Protein AF-A0A536ZKL4-F1 (afdb_monomer)

Secondary structure (DSSP, 8-state):
-PPPPTTSBPTTSSSSBGGGTTT----TTHHHHHHSSS-TTHHHHHHHHHHHHHTT-HHHHHHHHHHHHHH-TT-HHHHHHHHHHHHHTT-HHHHHHHHHHHHHH-TT-HHHHHHHHHHHHHHHHHHHIIIIIHHHHGGGSBTT--GGGGGG-SEEEEEE-S---HHHHHHHHHHHHHHTTSEEEEEE-TT-TTSTTPEEP-SSS---SSEEEEE-SSS--HHHHHHH--SEEEEEE-S--HHHHHHHHHHHHHTT--S-EEEESSHHHHHHTT-TTSPBPPPPSS------

Foldseek 3Di:
DPDQDQQHQDPVPPRHGCCVPVVPDDDVCPVVVVVVQQPPCLVVLQVVLVVCVVVVVLQSNLVSLVVRCVSPVLDLSSLQVNLVSCVVVVVLVSSLVSLVSSCVSPVPDCVSVVVNVVSVVVVVVLLCCLPPPLVVCLVQAALPDDLLCLCVWQEEEEEEADQDHPLLVQLVQLSVVSNPPHHYAYEYDPPNPVCVRHHHDDLVDDAAEIEYEYRAQPHQPLSCLLVNPYPAYEYEHSHSPSVSVSVSSVSCVVSVHGHHHYEYCDCVSCVSSVVNSHHHRDRDPDDDDPDD

Structure (mmCIF, N/CA/C/O backbone):
data_AF-A0A536ZKL4-F1
#
_entry.id   AF-A0A536ZKL4-F1
#
loop_
_atom_site.group_PDB
_atom_site.id
_atom_site.type_symbol
_atom_site.label_atom_id
_atom_site.label_alt_id
_atom_site.label_comp_id
_atom_site.label_asym_id
_atom_site.label_entity_id
_atom_site.label_seq_id
_atom_site.pdbx_PDB_ins_code
_atom_site.Cartn_x
_atom_site.Cartn_y
_atom_site.Cartn_z
_atom_site.occupancy
_atom_site.B_iso_or_equiv
_atom_site.auth_seq_id
_atom_site.auth_comp_id
_atom_site.auth_asym_id
_atom_site.auth_atom_id
_atom_site.pdbx_PDB_model_num
ATOM 1 N N . MET A 1 1 ? 22.271 -23.202 -44.914 1.00 53.88 1 MET A N 1
ATOM 2 C CA . MET A 1 1 ? 21.379 -22.039 -45.108 1.00 53.88 1 MET A CA 1
ATOM 3 C C . MET A 1 1 ? 21.970 -21.177 -46.206 1.00 53.88 1 MET A C 1
ATOM 5 O O . MET A 1 1 ? 23.127 -20.794 -46.092 1.00 53.88 1 MET A O 1
ATOM 9 N N . THR A 1 2 ? 21.232 -20.947 -47.288 1.00 56.00 2 THR A N 1
ATOM 10 C CA . THR A 1 2 ? 21.675 -20.103 -48.407 1.00 56.00 2 THR A CA 1
ATOM 11 C C . THR A 1 2 ? 21.842 -18.659 -47.915 1.00 56.00 2 THR A C 1
ATOM 13 O O . THR A 1 2 ? 20.958 -18.181 -47.201 1.00 56.00 2 THR A O 1
ATOM 16 N N . PRO A 1 3 ? 22.939 -17.952 -48.243 1.00 70.06 3 PRO A N 1
ATOM 17 C CA . PRO A 1 3 ? 23.113 -16.563 -47.830 1.00 70.06 3 PRO A CA 1
ATOM 18 C C . PRO A 1 3 ? 21.976 -15.702 -48.390 1.00 70.06 3 PRO A C 1
ATOM 20 O O . PRO A 1 3 ? 21.763 -15.660 -49.602 1.00 70.06 3 PRO A O 1
ATOM 23 N N . VAL A 1 4 ? 21.229 -15.022 -47.518 1.00 77.75 4 VAL A N 1
ATOM 24 C CA . VAL A 1 4 ? 20.167 -14.106 -47.950 1.00 77.75 4 VAL A CA 1
ATOM 25 C C . VAL A 1 4 ? 20.825 -12.872 -48.558 1.00 77.75 4 VA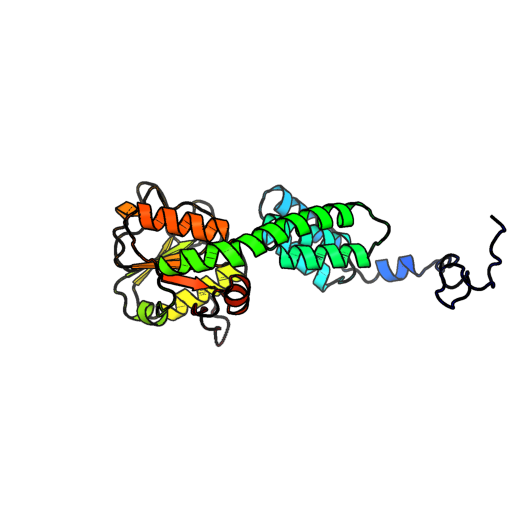L A C 1
ATOM 27 O O . VAL A 1 4 ? 21.587 -12.166 -47.896 1.00 77.75 4 VAL A O 1
ATOM 30 N N . GLY A 1 5 ? 20.543 -12.614 -49.835 1.00 82.94 5 GLY A N 1
ATOM 31 C CA . GLY A 1 5 ? 21.069 -11.447 -50.533 1.00 82.94 5 GLY A CA 1
ATOM 32 C C . GLY A 1 5 ? 20.654 -10.146 -49.839 1.00 82.94 5 GLY A C 1
ATOM 33 O O . GLY A 1 5 ? 19.509 -9.985 -49.425 1.00 82.94 5 GLY A O 1
ATOM 34 N N . ARG A 1 6 ? 21.569 -9.176 -49.750 1.00 80.62 6 ARG A N 1
ATOM 35 C CA . ARG A 1 6 ? 21.372 -7.909 -49.016 1.00 80.62 6 ARG A CA 1
ATOM 36 C C . ARG A 1 6 ? 20.106 -7.130 -49.424 1.00 80.62 6 ARG A C 1
ATOM 38 O O . ARG A 1 6 ? 19.506 -6.456 -48.590 1.00 80.62 6 ARG A O 1
ATOM 45 N N . ASN A 1 7 ? 19.690 -7.228 -50.688 1.00 84.12 7 ASN A N 1
ATOM 46 C CA . ASN A 1 7 ? 18.484 -6.580 -51.222 1.00 84.12 7 ASN A CA 1
ATOM 47 C C . ASN A 1 7 ? 17.254 -7.507 -51.303 1.00 84.12 7 ASN A C 1
ATOM 49 O O . ASN A 1 7 ? 16.199 -7.047 -51.733 1.00 84.12 7 ASN A O 1
ATOM 53 N N . ALA A 1 8 ? 17.370 -8.780 -50.916 1.00 88.81 8 ALA A N 1
ATOM 54 C CA . ALA A 1 8 ? 16.261 -9.728 -50.951 1.00 88.81 8 ALA A CA 1
ATOM 55 C C . ALA A 1 8 ? 15.201 -9.391 -49.881 1.00 88.81 8 ALA A C 1
ATOM 57 O O . ALA A 1 8 ? 15.535 -8.752 -48.874 1.00 88.81 8 ALA A O 1
ATOM 58 N N . PRO A 1 9 ? 13.937 -9.816 -50.063 1.00 86.69 9 PRO A N 1
ATOM 59 C CA . PRO A 1 9 ? 12.921 -9.748 -49.018 1.00 86.69 9 PRO A CA 1
ATOM 60 C C . PRO A 1 9 ? 13.404 -10.442 -47.743 1.00 86.69 9 PRO A C 1
ATOM 62 O O . PRO A 1 9 ? 14.014 -11.511 -47.791 1.00 86.69 9 PRO A O 1
ATOM 65 N N . CYS A 1 10 ? 13.158 -9.821 -46.593 1.00 80.56 10 CYS A N 1
ATOM 66 C CA . CYS A 1 10 ? 13.617 -10.355 -45.322 1.00 80.56 10 CYS A CA 1
ATOM 67 C C . CYS A 1 10 ? 12.798 -11.605 -44.935 1.00 80.56 10 CYS A C 1
ATOM 69 O O . CYS A 1 10 ? 11.569 -11.524 -44.875 1.00 80.56 10 CYS A O 1
ATOM 71 N N . PRO A 1 11 ? 13.441 -12.740 -44.595 1.00 81.06 11 PRO A N 1
ATOM 72 C CA . PRO A 1 11 ? 12.751 -14.006 -44.320 1.00 81.06 11 PRO A CA 1
ATOM 73 C C . PRO A 1 11 ? 11.891 -14.000 -43.045 1.00 81.06 11 PRO A C 1
ATOM 75 O O . PRO A 1 11 ? 11.162 -14.952 -42.801 1.00 81.06 11 PRO A O 1
ATOM 78 N N . CYS A 1 12 ? 11.931 -12.933 -42.241 1.00 78.62 12 CYS A N 1
ATOM 79 C CA . CYS A 1 12 ? 11.070 -12.773 -41.066 1.00 78.62 12 CYS A CA 1
ATOM 80 C C . CYS A 1 12 ? 9.622 -12.359 -41.394 1.00 78.62 12 CYS A C 1
ATOM 82 O O . CYS A 1 12 ? 8.832 -12.174 -40.475 1.00 78.62 12 CYS A O 1
ATOM 84 N N . GLY A 1 13 ? 9.285 -12.143 -42.672 1.00 76.00 13 GLY A N 1
ATOM 85 C CA . GLY A 1 13 ? 7.929 -11.770 -43.091 1.00 76.00 13 GLY A CA 1
ATOM 86 C C . GLY A 1 13 ? 7.570 -10.294 -42.887 1.00 76.00 13 GLY A C 1
ATOM 87 O O . GLY A 1 13 ? 6.414 -9.921 -43.038 1.00 76.00 13 GLY A O 1
ATOM 88 N N . SER A 1 14 ? 8.540 -9.423 -42.589 1.00 78.88 14 SER A N 1
ATOM 89 C CA . SER A 1 14 ? 8.292 -7.993 -42.323 1.00 78.88 14 SER A CA 1
ATOM 90 C C . SER A 1 14 ? 7.914 -7.153 -43.551 1.00 78.88 14 SER A C 1
ATOM 92 O O . SER A 1 14 ? 7.665 -5.958 -43.412 1.00 78.88 14 SER A O 1
ATOM 94 N N . GLY A 1 15 ? 7.954 -7.727 -44.759 1.00 81.31 15 GLY A N 1
ATOM 95 C CA . GLY A 1 15 ? 7.758 -7.008 -46.025 1.00 81.31 15 GLY A CA 1
ATOM 96 C C . GLY A 1 15 ? 8.912 -6.074 -46.427 1.00 81.31 15 GLY A C 1
ATOM 97 O O . GLY A 1 15 ? 8.872 -5.481 -47.501 1.00 81.31 15 GLY A O 1
ATOM 98 N N . LYS A 1 16 ? 9.960 -5.947 -45.601 1.00 85.69 16 LYS A N 1
ATOM 99 C CA . LYS A 1 16 ? 11.135 -5.093 -45.855 1.00 85.69 16 LYS A CA 1
ATOM 100 C C . LYS A 1 16 ? 12.271 -5.862 -46.532 1.00 85.69 16 LYS A C 1
ATOM 102 O O . LYS A 1 16 ? 12.339 -7.091 -46.461 1.00 85.69 16 LYS A O 1
ATOM 107 N N . ARG A 1 17 ? 13.219 -5.138 -47.139 1.00 81.94 17 ARG A N 1
ATOM 108 C CA . ARG A 1 17 ? 14.477 -5.722 -47.642 1.00 81.94 17 ARG A CA 1
ATOM 109 C C . ARG A 1 17 ? 15.382 -6.119 -46.477 1.00 81.94 17 ARG A C 1
ATOM 111 O O . ARG A 1 17 ? 15.387 -5.451 -45.445 1.00 81.94 17 ARG A O 1
ATOM 118 N N . TYR A 1 18 ? 16.186 -7.167 -46.647 1.00 83.38 18 TYR A N 1
ATOM 119 C CA . TYR A 1 18 ? 17.055 -7.703 -45.594 1.00 83.38 18 TYR A CA 1
ATOM 120 C C . TYR A 1 18 ? 17.952 -6.619 -44.969 1.00 83.38 18 TYR A C 1
ATOM 122 O O . TYR A 1 18 ? 17.985 -6.490 -43.749 1.00 83.38 18 TYR A O 1
ATOM 130 N N . LYS A 1 19 ? 18.573 -5.751 -45.782 1.00 80.62 19 LYS A N 1
ATOM 131 C CA . LYS A 1 19 ? 19.389 -4.606 -45.318 1.00 80.62 19 LYS A CA 1
ATOM 132 C C . LYS A 1 19 ? 18.659 -3.524 -44.512 1.00 80.62 19 LYS A C 1
ATOM 134 O O . LYS A 1 19 ? 19.315 -2.697 -43.898 1.00 80.62 19 LYS A O 1
ATOM 139 N N . GLU A 1 20 ? 17.334 -3.485 -44.562 1.00 78.12 20 GLU A N 1
ATOM 140 C CA . GLU A 1 20 ? 16.476 -2.516 -43.856 1.00 78.12 20 GLU A CA 1
ATOM 141 C C . GLU A 1 20 ? 15.785 -3.161 -42.641 1.00 78.12 20 GLU A C 1
ATOM 143 O O . GLU A 1 20 ? 14.864 -2.594 -42.052 1.00 78.12 20 GLU A O 1
ATOM 148 N N . CYS A 1 21 ? 16.201 -4.379 -42.291 1.00 82.88 21 CYS A N 1
ATOM 149 C CA . CYS A 1 21 ? 15.675 -5.169 -41.190 1.00 82.88 21 CYS A CA 1
ATOM 150 C C . CYS A 1 21 ? 16.844 -5.877 -40.480 1.00 82.88 21 CYS A C 1
ATOM 152 O O . CYS A 1 21 ? 17.686 -5.210 -39.891 1.00 82.88 21 CYS A O 1
ATOM 154 N N . HIS A 1 22 ? 16.950 -7.204 -40.559 1.00 75.31 22 HIS A N 1
ATOM 155 C CA . HIS A 1 22 ? 17.979 -7.977 -39.846 1.00 75.31 22 HIS A CA 1
ATOM 156 C C . HIS A 1 22 ? 19.410 -7.802 -40.382 1.00 75.31 22 HIS A C 1
ATOM 158 O O . HIS A 1 22 ? 20.371 -8.076 -39.673 1.00 75.31 22 HIS A O 1
ATOM 164 N N . GLY A 1 23 ? 19.565 -7.341 -41.623 1.00 76.06 23 GLY A N 1
ATOM 165 C CA . GLY A 1 23 ? 20.848 -6.972 -42.222 1.00 76.06 23 GLY A CA 1
ATOM 166 C C . GLY A 1 23 ? 21.169 -5.480 -42.110 1.00 76.06 23 GLY A C 1
ATOM 167 O O . GLY A 1 23 ? 22.058 -5.007 -42.823 1.00 76.06 23 GLY A O 1
ATOM 168 N N . ALA A 1 24 ? 20.420 -4.725 -41.298 1.00 79.56 24 ALA A N 1
ATOM 169 C CA . ALA A 1 24 ? 20.682 -3.312 -41.075 1.00 79.56 24 ALA A CA 1
ATOM 170 C C . ALA A 1 24 ? 21.938 -3.147 -40.215 1.00 79.56 24 ALA A C 1
ATOM 172 O O . ALA A 1 24 ? 21.927 -3.383 -39.010 1.00 79.56 24 ALA A O 1
ATOM 173 N N . ILE A 1 25 ? 23.026 -2.726 -40.856 1.00 61.00 25 ILE A N 1
ATOM 174 C CA . ILE A 1 25 ? 24.192 -2.190 -40.159 1.00 61.00 25 ILE A CA 1
ATOM 175 C C . ILE A 1 25 ? 23.858 -0.718 -39.888 1.00 61.00 25 ILE A C 1
ATOM 177 O O . ILE A 1 25 ? 23.673 0.023 -40.861 1.00 61.00 25 ILE A O 1
ATOM 181 N N . PRO A 1 26 ? 23.705 -0.287 -38.623 1.00 53.97 26 PRO A N 1
ATOM 182 C CA . PRO A 1 26 ? 23.453 1.115 -38.324 1.00 53.97 26 PRO A CA 1
ATOM 183 C C . PRO A 1 26 ? 24.596 1.968 -38.882 1.00 53.97 26 PRO A C 1
ATOM 185 O O . PRO A 1 26 ? 25.760 1.565 -38.836 1.00 53.97 26 PRO A O 1
ATOM 188 N N . ALA A 1 27 ? 24.264 3.133 -39.442 1.00 53.12 27 ALA A N 1
ATOM 189 C CA . ALA A 1 27 ? 25.278 4.072 -39.904 1.00 53.12 27 ALA A CA 1
ATOM 190 C C . ALA A 1 27 ? 26.199 4.450 -38.725 1.00 53.12 27 ALA A C 1
ATOM 192 O O . ALA A 1 27 ? 25.684 4.679 -37.621 1.00 53.12 27 ALA A O 1
ATOM 193 N N . PRO A 1 28 ? 27.530 4.519 -38.926 1.00 41.53 28 PRO A N 1
ATOM 194 C CA . PRO A 1 28 ? 28.426 5.039 -37.901 1.00 41.53 28 PRO A CA 1
ATOM 195 C C . PRO A 1 28 ? 27.988 6.478 -37.587 1.00 41.53 28 PRO A C 1
ATOM 197 O O . PRO A 1 28 ? 27.947 7.318 -38.483 1.00 41.53 28 PRO A O 1
ATOM 200 N N . GLY A 1 29 ? 27.531 6.706 -36.351 1.00 44.50 29 GLY A N 1
ATOM 201 C CA . GLY A 1 29 ? 26.962 7.976 -35.877 1.00 44.50 29 GLY A CA 1
ATOM 202 C C . GLY A 1 29 ? 25.552 7.893 -35.267 1.00 44.50 29 GLY A C 1
ATOM 203 O O . GLY A 1 29 ? 25.214 8.705 -34.412 1.00 44.50 29 GLY A O 1
ATOM 204 N N . ALA A 1 30 ? 24.732 6.888 -35.605 1.00 44.91 30 ALA A N 1
ATOM 205 C CA . ALA A 1 30 ? 23.376 6.763 -35.033 1.00 44.91 30 ALA A CA 1
ATOM 206 C C . ALA A 1 30 ? 23.368 6.290 -33.561 1.00 44.91 30 ALA A C 1
ATOM 208 O O . ALA A 1 30 ? 22.422 6.549 -32.818 1.00 44.91 30 ALA A O 1
ATOM 209 N N . ALA A 1 31 ? 24.425 5.595 -33.130 1.00 42.97 31 ALA A N 1
ATOM 210 C CA . ALA A 1 31 ? 24.642 5.246 -31.725 1.00 42.97 31 ALA A CA 1
ATOM 211 C C . ALA A 1 31 ? 25.213 6.428 -30.914 1.00 42.97 31 ALA A C 1
ATOM 213 O O . ALA A 1 31 ? 24.894 6.571 -29.737 1.00 42.97 31 ALA A O 1
ATOM 214 N N . GLU A 1 32 ? 25.998 7.304 -31.552 1.00 36.00 32 GLU A N 1
ATOM 215 C CA . GLU A 1 32 ? 26.597 8.494 -30.928 1.00 36.00 32 GLU A CA 1
ATOM 216 C C . GLU A 1 32 ? 25.592 9.643 -30.776 1.00 36.00 32 GLU A C 1
ATOM 218 O O . GLU A 1 32 ? 25.578 10.292 -29.733 1.00 36.00 32 GLU A O 1
ATOM 223 N N . SER A 1 33 ? 24.672 9.846 -31.728 1.00 42.09 33 SER A N 1
ATOM 224 C CA . SER A 1 33 ? 23.629 10.880 -31.605 1.00 42.09 33 SER A CA 1
ATOM 225 C C . SER A 1 33 ? 22.668 10.619 -30.438 1.00 42.09 33 SER A C 1
ATOM 227 O O . SER A 1 33 ? 22.235 11.550 -29.771 1.00 42.09 33 SER A O 1
ATOM 229 N N . ARG A 1 34 ? 22.388 9.346 -30.129 1.00 50.09 34 ARG A N 1
ATOM 230 C CA . ARG A 1 34 ? 21.549 8.936 -28.987 1.00 50.09 34 ARG A CA 1
ATOM 231 C C . ARG A 1 34 ? 22.275 9.035 -27.639 1.00 50.09 34 ARG A C 1
ATOM 233 O O . ARG A 1 34 ? 21.632 9.141 -26.599 1.00 50.09 34 ARG A O 1
ATOM 240 N N . ALA A 1 35 ? 23.608 8.988 -27.649 1.00 44.25 35 ALA A N 1
ATOM 241 C CA . ALA A 1 35 ? 24.440 9.198 -26.465 1.00 44.25 35 ALA A CA 1
ATOM 242 C C . ALA A 1 35 ? 24.587 10.691 -26.112 1.00 44.25 35 ALA A C 1
ATOM 244 O O . ALA A 1 35 ? 24.780 11.014 -24.944 1.00 44.25 35 ALA A O 1
ATOM 245 N N . LEU A 1 36 ? 24.440 11.587 -27.096 1.00 48.50 36 LEU A N 1
ATOM 246 C CA . LEU A 1 36 ? 24.535 13.045 -26.939 1.00 48.50 36 LEU A CA 1
ATOM 247 C C . LEU A 1 36 ? 23.257 13.717 -26.388 1.00 48.50 36 LEU A C 1
ATOM 249 O O . LEU A 1 36 ? 23.331 14.854 -25.934 1.00 48.50 36 LEU A O 1
ATOM 253 N N . GLU A 1 37 ? 22.105 13.035 -26.377 1.00 58.47 37 GLU A N 1
ATOM 254 C CA . GLU A 1 37 ? 20.828 13.569 -25.853 1.00 58.47 37 GLU A CA 1
ATOM 255 C C . GLU A 1 37 ? 20.542 13.193 -24.387 1.00 58.47 37 GLU A C 1
ATOM 257 O O . GLU A 1 37 ? 19.635 13.747 -23.765 1.00 58.47 37 GLU A O 1
ATOM 262 N N . ARG A 1 38 ? 21.298 12.254 -23.804 1.00 64.50 38 ARG A N 1
ATOM 263 C CA . ARG A 1 38 ? 21.061 11.798 -22.427 1.00 64.50 38 ARG A CA 1
ATOM 264 C C . ARG A 1 38 ? 21.675 12.789 -21.441 1.00 64.50 38 ARG A C 1
ATOM 266 O O . ARG A 1 38 ? 22.883 13.022 -21.507 1.00 64.50 38 ARG A O 1
ATOM 273 N N . PRO A 1 39 ? 20.897 13.344 -20.493 1.00 78.50 39 PRO A N 1
ATOM 274 C CA . PRO A 1 39 ? 21.449 14.296 -19.547 1.00 78.50 39 PRO A CA 1
ATOM 275 C C . PRO A 1 39 ? 22.627 13.700 -18.761 1.00 78.50 39 PRO A C 1
ATOM 277 O O . PRO A 1 39 ? 22.546 12.549 -18.317 1.00 78.50 39 PRO A O 1
ATOM 280 N N . PRO A 1 40 ? 23.701 14.474 -18.525 1.00 81.88 40 PRO A N 1
ATOM 281 C CA . PRO A 1 40 ? 24.929 13.971 -17.903 1.00 81.88 40 PRO A CA 1
ATOM 282 C C . PRO A 1 40 ? 24.725 13.465 -16.467 1.00 81.88 40 PRO A C 1
ATOM 284 O O . PRO A 1 40 ? 25.557 12.724 -15.954 1.00 81.88 40 PRO A O 1
ATOM 287 N N . TRP A 1 41 ? 23.608 13.818 -15.824 1.00 88.75 41 TRP A N 1
ATOM 288 C CA . TRP A 1 41 ? 23.245 13.348 -14.487 1.00 88.75 41 TRP A CA 1
ATOM 289 C C . TRP A 1 41 ? 22.657 11.927 -14.461 1.00 88.75 41 TRP A C 1
ATOM 291 O O . TRP A 1 41 ? 22.599 11.324 -13.391 1.00 88.75 41 TRP A O 1
ATOM 301 N N . VAL A 1 42 ? 22.233 11.359 -15.600 1.00 90.44 42 VAL A N 1
ATOM 302 C CA . VAL A 1 42 ? 21.570 10.040 -15.644 1.00 90.44 42 VAL A CA 1
ATOM 303 C C . VAL A 1 42 ? 22.415 8.927 -15.000 1.00 90.44 42 VAL A C 1
ATOM 305 O O . VAL A 1 42 ? 21.870 8.191 -14.176 1.00 90.44 42 VAL A O 1
ATOM 308 N N . PRO A 1 43 ? 23.725 8.786 -15.289 1.00 89.38 43 PRO A N 1
ATOM 309 C CA . PRO A 1 43 ? 24.547 7.752 -14.658 1.00 89.38 43 PRO A CA 1
ATOM 310 C C . PRO A 1 43 ? 24.680 7.901 -13.137 1.00 89.38 43 PRO A C 1
ATOM 312 O O . PRO A 1 43 ? 24.795 6.893 -12.440 1.00 89.38 43 PRO A O 1
ATOM 315 N N . GLU A 1 44 ? 24.673 9.134 -12.622 1.00 91.94 44 GLU A N 1
ATOM 316 C CA . GLU A 1 44 ? 24.730 9.395 -11.178 1.00 91.94 44 GLU A CA 1
ATOM 317 C C . GLU A 1 44 ? 23.432 8.955 -10.505 1.00 91.94 44 GLU A C 1
ATOM 319 O O . GLU A 1 44 ? 23.459 8.105 -9.617 1.00 91.94 44 GLU A O 1
ATOM 324 N N . VAL A 1 45 ? 22.291 9.428 -11.016 1.00 93.88 45 VAL A N 1
ATOM 325 C CA . VAL A 1 45 ? 20.969 9.083 -10.475 1.00 93.88 45 VAL A CA 1
ATOM 326 C C . VAL A 1 45 ? 20.712 7.573 -10.548 1.00 93.88 45 VAL A C 1
ATOM 328 O O . VAL A 1 45 ? 20.145 7.006 -9.618 1.00 93.88 45 VAL A O 1
ATOM 331 N N . MET A 1 46 ? 21.180 6.886 -11.599 1.00 93.19 46 MET A N 1
ATOM 332 C CA . MET A 1 46 ? 21.108 5.419 -11.684 1.00 93.19 46 MET A CA 1
ATOM 333 C C . MET A 1 46 ? 21.913 4.719 -10.579 1.00 93.19 46 MET A C 1
ATOM 335 O O . MET A 1 46 ? 21.454 3.716 -10.029 1.00 93.19 46 MET A O 1
ATOM 339 N N . ARG A 1 47 ? 23.109 5.223 -10.242 1.00 93.75 47 ARG A N 1
ATOM 340 C CA . ARG A 1 47 ? 23.938 4.667 -9.157 1.00 93.75 47 ARG A CA 1
ATOM 341 C C . ARG A 1 47 ? 23.332 4.922 -7.784 1.00 93.75 47 ARG A C 1
ATOM 343 O O . ARG A 1 47 ? 23.370 4.021 -6.948 1.00 93.75 47 ARG A O 1
ATOM 350 N N . GLU A 1 48 ? 22.788 6.113 -7.558 1.00 92.56 48 GLU A N 1
ATOM 351 C CA . GLU A 1 48 ? 22.068 6.452 -6.327 1.00 92.56 48 GLU A CA 1
ATOM 352 C C . GLU A 1 48 ? 20.842 5.555 -6.148 1.00 92.56 48 GLU A C 1
ATOM 354 O O . GLU A 1 48 ? 20.738 4.874 -5.132 1.00 92.56 48 GLU A O 1
ATOM 359 N N . ALA A 1 49 ? 19.995 5.446 -7.176 1.00 90.56 49 ALA A N 1
ATOM 360 C CA . ALA A 1 49 ? 18.798 4.609 -7.144 1.00 90.56 49 ALA A CA 1
ATOM 361 C C . ALA A 1 49 ? 19.124 3.135 -6.858 1.00 90.56 49 ALA A C 1
ATOM 363 O O . ALA A 1 49 ? 18.454 2.488 -6.056 1.00 90.56 49 ALA A O 1
ATOM 364 N N . LEU A 1 50 ? 20.198 2.609 -7.459 1.00 88.88 50 LEU A N 1
ATOM 365 C CA . LEU A 1 50 ? 20.651 1.244 -7.196 1.00 88.88 50 LEU A CA 1
ATOM 366 C C . LEU A 1 50 ? 21.162 1.066 -5.759 1.00 88.88 50 LEU A C 1
ATOM 368 O O . LEU A 1 50 ? 20.973 0.003 -5.167 1.00 88.88 50 LEU A O 1
ATOM 372 N N . ARG A 1 51 ? 21.834 2.077 -5.197 1.00 89.00 51 ARG A N 1
ATOM 373 C CA . ARG A 1 51 ? 22.282 2.058 -3.798 1.00 89.00 51 ARG A CA 1
ATOM 374 C C . ARG A 1 51 ? 21.083 2.062 -2.855 1.00 89.00 51 ARG A C 1
ATOM 376 O O . ARG A 1 51 ? 21.055 1.260 -1.928 1.00 89.00 51 ARG A O 1
ATOM 383 N N . ASP A 1 52 ? 20.097 2.908 -3.127 1.00 84.56 52 ASP A N 1
ATOM 384 C CA . ASP A 1 52 ? 18.855 2.967 -2.364 1.00 84.56 52 ASP A CA 1
ATOM 385 C C . ASP A 1 52 ? 18.106 1.635 -2.409 1.00 84.56 52 ASP A C 1
ATOM 387 O O . ASP A 1 52 ? 17.741 1.116 -1.356 1.00 84.56 52 ASP A O 1
ATOM 391 N N . GLN A 1 53 ? 17.976 1.010 -3.584 1.00 85.75 53 GLN A N 1
ATOM 392 C CA . GLN A 1 53 ? 17.337 -0.302 -3.699 1.00 85.75 53 GLN A CA 1
ATOM 393 C C . GLN A 1 53 ? 18.073 -1.364 -2.877 1.00 85.75 53 GLN A C 1
ATOM 395 O O . GLN A 1 53 ? 17.451 -2.089 -2.107 1.00 85.75 53 GLN A O 1
ATOM 400 N N . LYS A 1 54 ? 19.407 -1.433 -2.984 1.00 79.62 54 LYS A N 1
ATOM 401 C CA . LYS A 1 54 ? 20.217 -2.392 -2.211 1.00 79.62 54 LYS A CA 1
ATOM 402 C C . LYS A 1 54 ? 20.089 -2.208 -0.699 1.00 79.62 54 LYS A C 1
ATOM 404 O O . LYS A 1 54 ? 20.245 -3.175 0.037 1.00 79.62 54 LYS A O 1
ATOM 409 N N . ASN A 1 55 ? 19.805 -0.987 -0.256 1.00 80.88 55 ASN A N 1
ATOM 410 C CA . ASN A 1 55 ? 19.590 -0.655 1.148 1.00 80.88 55 ASN A CA 1
ATOM 411 C C . ASN A 1 55 ? 18.117 -0.793 1.580 1.00 80.88 55 ASN A C 1
ATOM 413 O O . ASN A 1 55 ? 17.788 -0.467 2.715 1.00 80.88 55 ASN A O 1
ATOM 417 N N . GLY A 1 56 ? 17.224 -1.258 0.698 1.00 76.50 56 GLY A N 1
ATOM 418 C CA . GLY A 1 56 ? 15.792 -1.391 0.975 1.00 76.50 56 GLY A CA 1
ATOM 419 C C . GLY A 1 56 ? 15.018 -0.068 0.952 1.00 76.50 56 GLY A C 1
ATOM 420 O O . GLY A 1 56 ? 13.837 -0.038 1.291 1.00 76.50 56 GLY A O 1
ATOM 421 N N . HIS A 1 57 ? 15.637 1.034 0.526 1.00 78.94 57 HIS A N 1
ATOM 422 C CA . HIS A 1 57 ? 14.998 2.342 0.363 1.00 78.94 57 HIS A CA 1
ATOM 423 C C . HIS A 1 57 ? 14.192 2.401 -0.946 1.00 78.94 57 HIS A C 1
ATOM 425 O O . HIS A 1 57 ? 14.469 3.198 -1.847 1.00 78.94 57 HIS A O 1
ATOM 431 N N . LEU A 1 58 ? 13.192 1.524 -1.068 1.00 81.25 58 LEU A N 1
ATOM 432 C CA . LEU A 1 58 ? 12.458 1.282 -2.316 1.00 81.25 58 LEU A CA 1
ATOM 433 C C . LEU A 1 58 ? 11.794 2.547 -2.880 1.00 81.25 58 LEU A C 1
ATOM 435 O O . LEU A 1 58 ? 11.791 2.756 -4.090 1.00 81.25 58 LEU A O 1
ATOM 439 N N . VAL A 1 59 ? 11.293 3.437 -2.017 1.00 79.94 59 VAL A N 1
ATOM 440 C CA . VAL A 1 59 ? 10.673 4.704 -2.442 1.00 79.94 59 VAL A CA 1
ATOM 441 C C . VAL A 1 59 ? 11.692 5.615 -3.134 1.00 79.94 59 VAL A C 1
ATOM 443 O O . VAL A 1 59 ? 11.425 6.129 -4.220 1.00 79.94 59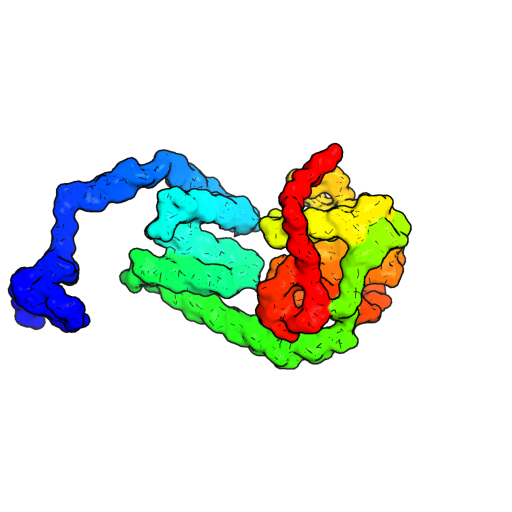 VAL A O 1
ATOM 446 N N . GLN A 1 60 ? 12.868 5.805 -2.533 1.00 81.81 60 GLN A N 1
ATOM 447 C CA . GLN A 1 60 ? 13.937 6.644 -3.079 1.00 81.81 60 GLN A CA 1
ATOM 448 C C . GLN A 1 60 ? 14.504 6.041 -4.371 1.00 81.81 60 GLN A C 1
ATOM 450 O O . GLN A 1 60 ? 14.687 6.754 -5.362 1.00 81.81 60 GLN A O 1
ATOM 455 N N . ALA A 1 61 ? 14.671 4.715 -4.403 1.00 86.69 61 ALA A N 1
ATOM 456 C CA . ALA A 1 61 ? 15.069 3.990 -5.604 1.00 86.69 61 ALA A CA 1
ATOM 457 C C . ALA A 1 61 ? 14.075 4.211 -6.757 1.00 86.69 61 ALA A C 1
ATOM 459 O O . ALA A 1 61 ? 14.473 4.604 -7.857 1.00 86.69 61 ALA A O 1
ATOM 460 N N . ALA A 1 62 ? 12.773 4.046 -6.495 1.00 88.25 62 ALA A N 1
ATOM 461 C CA . ALA A 1 62 ? 11.723 4.274 -7.483 1.00 88.25 62 ALA A CA 1
ATOM 462 C C . ALA A 1 62 ? 11.742 5.716 -8.014 1.00 88.25 62 ALA A C 1
ATOM 464 O O . ALA A 1 62 ? 11.671 5.930 -9.225 1.00 88.25 62 ALA A O 1
ATOM 465 N N . GLN A 1 63 ? 11.901 6.710 -7.134 1.00 90.12 63 GLN A N 1
ATOM 466 C CA . GLN A 1 63 ? 12.019 8.118 -7.528 1.00 90.12 63 GLN A CA 1
ATOM 467 C C . GLN A 1 63 ? 13.243 8.374 -8.418 1.00 90.12 63 GLN A C 1
ATOM 469 O O . GLN A 1 63 ? 13.154 9.125 -9.391 1.00 90.12 63 GLN A O 1
ATOM 474 N N . GLY A 1 64 ? 14.388 7.756 -8.119 1.00 92.75 64 GLY A N 1
ATOM 475 C CA . GLY A 1 64 ? 15.583 7.832 -8.959 1.00 92.75 64 GLY A CA 1
ATOM 476 C C . GLY A 1 64 ? 15.353 7.254 -10.358 1.00 92.75 64 GLY A C 1
ATOM 477 O O . GLY A 1 64 ? 15.594 7.937 -11.356 1.00 92.75 64 GLY A O 1
ATOM 478 N N . TYR A 1 65 ? 14.793 6.046 -10.453 1.00 94.06 65 TYR A N 1
ATOM 479 C CA . TYR A 1 65 ? 14.499 5.428 -11.749 1.00 94.06 65 TYR A CA 1
ATOM 480 C C . TYR A 1 65 ? 13.443 6.200 -12.551 1.00 94.06 65 TYR A C 1
ATOM 482 O O . TYR A 1 65 ? 13.627 6.410 -13.750 1.00 94.06 65 TYR A O 1
ATOM 490 N N . ARG A 1 66 ? 12.380 6.709 -11.914 1.00 94.94 66 ARG A N 1
ATOM 491 C CA . ARG A 1 66 ? 11.377 7.558 -12.587 1.00 94.94 66 ARG A CA 1
ATOM 492 C C . ARG A 1 66 ? 11.975 8.859 -13.112 1.00 94.94 66 ARG A C 1
ATOM 494 O O . ARG A 1 66 ? 11.630 9.266 -14.218 1.00 94.94 66 ARG A O 1
ATOM 501 N N . ARG A 1 67 ? 12.899 9.487 -12.371 1.00 94.12 67 ARG A N 1
ATOM 502 C CA . ARG A 1 67 ? 13.637 10.669 -12.854 1.00 94.12 67 ARG A CA 1
ATOM 503 C C . ARG A 1 67 ? 14.413 10.351 -14.128 1.00 94.12 67 ARG A C 1
ATOM 505 O O . ARG A 1 67 ? 14.331 11.112 -15.086 1.00 94.12 67 ARG A O 1
ATOM 512 N N . VAL A 1 68 ? 15.108 9.214 -14.170 1.00 93.75 68 VAL A N 1
ATOM 513 C CA . VAL A 1 68 ? 15.818 8.768 -15.379 1.00 93.75 68 VAL A CA 1
ATOM 514 C C . VAL A 1 68 ? 14.847 8.536 -16.534 1.00 93.75 68 VAL A C 1
ATOM 516 O O . VAL A 1 68 ? 15.102 9.025 -17.628 1.00 93.75 68 VAL A O 1
ATOM 519 N N . LEU A 1 69 ? 13.712 7.874 -16.297 1.00 91.94 69 LEU A N 1
ATOM 520 C CA . LEU A 1 69 ? 12.703 7.616 -17.332 1.00 91.94 69 LEU A CA 1
ATOM 521 C C . LEU A 1 69 ? 12.004 8.880 -17.843 1.00 91.94 69 LEU A C 1
ATOM 523 O O . LEU A 1 69 ? 11.578 8.909 -18.993 1.00 91.94 69 LEU A O 1
ATOM 527 N N . ALA A 1 70 ? 11.903 9.931 -17.027 1.00 88.25 70 ALA A N 1
ATOM 528 C CA . ALA A 1 70 ? 11.391 11.224 -17.475 1.00 88.25 70 ALA A CA 1
ATOM 529 C C . ALA A 1 70 ? 12.324 11.893 -18.500 1.00 88.25 70 ALA A C 1
ATOM 531 O O . ALA A 1 70 ? 11.851 12.604 -19.383 1.00 88.25 70 ALA A O 1
ATOM 532 N N . ALA A 1 71 ? 13.636 11.655 -18.397 1.00 87.06 71 ALA A N 1
ATOM 533 C CA . ALA A 1 71 ? 14.630 12.158 -19.343 1.00 87.06 71 ALA A CA 1
ATOM 534 C C . ALA A 1 71 ? 14.894 11.206 -20.520 1.00 87.06 71 ALA A C 1
ATOM 536 O O . ALA A 1 71 ? 15.144 11.657 -21.632 1.00 87.06 71 ALA A O 1
ATOM 537 N N . ASP A 1 72 ? 14.847 9.898 -20.278 1.00 86.19 72 ASP A N 1
ATOM 538 C CA . ASP A 1 72 ? 15.066 8.845 -21.268 1.00 86.19 72 ASP A CA 1
ATOM 539 C C . ASP A 1 72 ? 13.988 7.754 -21.118 1.00 86.19 72 ASP A C 1
ATOM 541 O O . ASP A 1 72 ? 14.210 6.731 -20.460 1.00 86.19 72 ASP A O 1
ATOM 545 N N . PRO A 1 73 ? 12.807 7.933 -21.741 1.00 87.75 73 PRO A N 1
ATOM 546 C CA . PRO A 1 73 ? 11.714 6.958 -21.672 1.00 87.75 73 PRO A CA 1
ATOM 547 C C . PRO A 1 73 ? 12.032 5.599 -22.318 1.00 87.75 73 PRO A C 1
ATOM 549 O O . PRO A 1 73 ? 11.256 4.651 -22.180 1.00 87.75 73 PRO A O 1
ATOM 552 N N . ALA A 1 74 ? 13.131 5.499 -23.075 1.00 90.00 74 ALA A N 1
ATOM 553 C CA . ALA A 1 74 ? 13.594 4.267 -23.708 1.00 90.00 74 ALA A CA 1
ATOM 554 C C . ALA A 1 74 ? 14.724 3.586 -22.915 1.00 90.00 74 ALA A C 1
ATOM 556 O O . ALA A 1 74 ? 15.293 2.596 -23.385 1.00 90.00 74 ALA A O 1
ATOM 557 N N . ASN A 1 75 ? 15.042 4.085 -21.716 1.00 88.19 75 ASN A N 1
ATOM 558 C CA . ASN A 1 75 ? 16.086 3.523 -20.880 1.00 88.19 75 ASN A CA 1
ATOM 559 C C . ASN A 1 75 ? 15.686 2.137 -20.355 1.00 88.19 75 ASN A C 1
ATOM 561 O O . ASN A 1 75 ? 14.844 2.007 -19.461 1.00 88.19 75 ASN A O 1
ATOM 565 N N . PHE A 1 76 ? 16.302 1.094 -20.912 1.00 91.19 76 PHE A N 1
ATOM 566 C CA . PHE A 1 76 ? 16.032 -0.286 -20.515 1.00 91.19 76 PHE A CA 1
ATOM 567 C C . PHE A 1 76 ? 16.336 -0.527 -19.033 1.00 91.19 76 PHE A C 1
ATOM 569 O O . PHE A 1 76 ? 15.481 -1.063 -18.332 1.00 91.19 76 PHE A O 1
ATOM 576 N N . ASP A 1 77 ? 17.509 -0.100 -18.553 1.00 88.94 77 ASP A N 1
ATOM 577 C CA . ASP A 1 77 ? 17.952 -0.3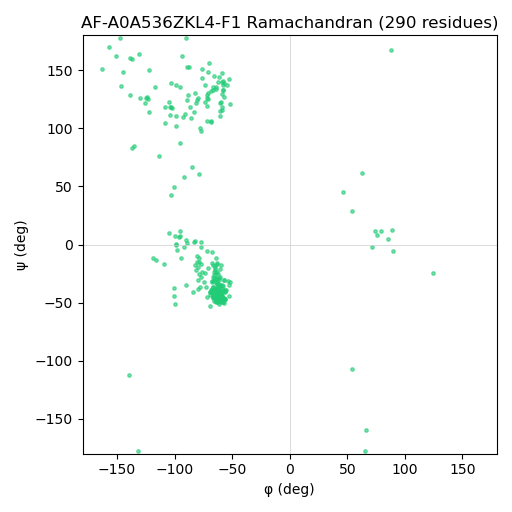77 -17.184 1.00 88.94 77 ASP A CA 1
ATOM 578 C C . ASP A 1 77 ? 17.019 0.282 -16.166 1.00 88.94 77 ASP A C 1
ATOM 580 O O . ASP A 1 77 ? 16.534 -0.384 -15.258 1.00 88.94 77 ASP A O 1
ATOM 584 N N . ALA A 1 78 ? 16.682 1.564 -16.342 1.00 91.50 78 ALA A N 1
ATOM 585 C CA . ALA A 1 78 ? 15.749 2.245 -15.446 1.00 91.50 78 ALA A CA 1
ATOM 586 C C . ALA A 1 78 ? 14.339 1.629 -15.495 1.00 91.50 78 ALA A C 1
ATOM 588 O O . ALA A 1 78 ? 13.696 1.499 -14.456 1.00 91.50 78 ALA A O 1
ATOM 589 N N . THR A 1 79 ? 13.871 1.198 -16.674 1.00 93.69 79 THR A N 1
ATOM 590 C CA . THR A 1 79 ? 12.561 0.537 -16.826 1.00 93.69 79 THR A CA 1
ATOM 591 C C . THR A 1 79 ? 12.538 -0.810 -16.103 1.00 93.69 79 THR A C 1
ATOM 593 O O . THR A 1 79 ? 11.615 -1.100 -15.343 1.00 93.69 79 THR A O 1
ATOM 596 N N . HIS A 1 80 ? 13.558 -1.641 -16.332 1.00 89.06 80 HIS A N 1
ATOM 597 C CA . HIS A 1 80 ? 13.663 -2.975 -15.748 1.00 89.06 80 HIS A CA 1
ATOM 598 C C . HIS A 1 80 ? 13.854 -2.907 -14.232 1.00 89.06 80 HIS A C 1
ATOM 600 O O . HIS A 1 80 ? 13.143 -3.600 -13.505 1.00 89.06 80 HIS A O 1
ATOM 606 N N . MET A 1 81 ? 14.742 -2.031 -13.754 1.00 93.19 81 MET A N 1
ATOM 607 C CA . MET A 1 81 ? 15.011 -1.859 -12.327 1.00 93.19 81 MET A CA 1
ATOM 608 C C . MET A 1 81 ? 13.828 -1.236 -11.581 1.00 93.19 81 MET A C 1
ATOM 610 O O . MET A 1 81 ? 13.499 -1.711 -10.497 1.00 93.19 81 MET A O 1
ATOM 614 N N . LEU A 1 82 ? 13.115 -0.262 -12.166 1.00 93.81 82 LEU A N 1
ATOM 615 C CA . LEU A 1 82 ? 11.866 0.230 -11.575 1.00 93.81 82 LEU A CA 1
ATOM 616 C C . LEU A 1 82 ? 10.842 -0.902 -11.463 1.00 93.81 82 LEU A C 1
ATOM 618 O O . LEU A 1 82 ? 10.216 -1.042 -10.423 1.00 93.81 82 LEU A O 1
ATOM 622 N N . GLY A 1 83 ? 10.716 -1.759 -12.482 1.00 88.88 83 GLY A N 1
ATOM 623 C CA . GLY A 1 83 ? 9.837 -2.928 -12.413 1.00 88.88 83 GLY A CA 1
ATOM 624 C C . GLY A 1 83 ? 10.159 -3.848 -11.231 1.00 88.88 83 GLY A C 1
ATOM 625 O O . GLY A 1 83 ? 9.249 -4.332 -10.566 1.00 88.88 83 GLY A O 1
ATOM 626 N N . LEU A 1 84 ? 11.443 -4.047 -10.924 1.00 87.94 84 LEU A N 1
ATOM 627 C CA . LEU A 1 84 ? 11.873 -4.822 -9.758 1.00 87.94 84 LEU A CA 1
ATOM 628 C C . LEU A 1 84 ? 11.566 -4.121 -8.432 1.00 87.94 84 LEU A C 1
ATOM 630 O O . LEU A 1 84 ? 11.048 -4.761 -7.525 1.00 87.94 84 LEU A O 1
ATOM 634 N N . VAL A 1 85 ? 11.813 -2.815 -8.334 1.00 87.00 85 VAL A N 1
ATOM 635 C CA . VAL A 1 85 ? 11.480 -2.033 -7.133 1.00 87.00 85 VAL A CA 1
ATOM 636 C C . VAL A 1 85 ? 9.974 -2.032 -6.870 1.00 87.00 85 VAL A C 1
ATOM 638 O O . VAL A 1 85 ? 9.541 -2.185 -5.730 1.00 87.00 85 VAL A O 1
ATOM 641 N N . GLU A 1 86 ? 9.157 -1.894 -7.914 1.00 82.19 86 GLU A N 1
ATOM 642 C CA . GLU A 1 86 ? 7.698 -1.948 -7.802 1.00 82.19 86 GLU A CA 1
ATOM 643 C C . GLU A 1 86 ? 7.229 -3.354 -7.394 1.00 82.19 86 GLU A C 1
ATOM 645 O O . GLU A 1 86 ? 6.317 -3.478 -6.581 1.00 82.19 86 GLU A O 1
ATOM 650 N N . TYR A 1 87 ? 7.888 -4.413 -7.881 1.00 80.88 87 TYR A N 1
ATOM 651 C CA . TYR A 1 87 ? 7.649 -5.786 -7.425 1.00 80.88 87 TYR A CA 1
ATOM 652 C C . TYR A 1 87 ? 7.991 -5.963 -5.938 1.00 80.88 87 TYR A C 1
ATOM 654 O O . TYR A 1 87 ? 7.162 -6.460 -5.180 1.00 80.88 87 TYR A O 1
ATOM 662 N N . GLU A 1 88 ? 9.174 -5.513 -5.510 1.00 78.31 88 GLU A N 1
ATOM 663 C CA . GLU A 1 88 ? 9.613 -5.540 -4.106 1.00 78.31 88 GLU A CA 1
ATOM 664 C C . GLU A 1 88 ? 8.687 -4.707 -3.204 1.00 78.31 88 GLU A C 1
ATOM 666 O O . GLU A 1 88 ? 8.489 -5.034 -2.039 1.00 78.31 88 GLU A O 1
ATOM 671 N N . SER A 1 89 ? 8.055 -3.673 -3.764 1.00 72.31 89 SER A N 1
ATOM 672 C CA . SER A 1 89 ? 7.061 -2.835 -3.085 1.00 72.31 89 SER A CA 1
ATOM 673 C C . SER A 1 89 ? 5.642 -3.432 -3.095 1.00 72.31 89 SER A C 1
ATOM 675 O O . SER A 1 89 ? 4.708 -2.775 -2.630 1.00 72.31 89 SER A O 1
ATOM 677 N N . GLY A 1 90 ? 5.436 -4.633 -3.649 1.00 72.81 90 GLY A N 1
ATOM 678 C CA . GLY A 1 90 ? 4.123 -5.290 -3.750 1.00 72.81 90 GLY A CA 1
ATOM 679 C C . GLY A 1 90 ? 3.187 -4.683 -4.805 1.00 72.81 90 GLY A C 1
ATOM 680 O O . GLY A 1 90 ? 1.994 -4.976 -4.844 1.00 72.81 90 GLY A O 1
ATOM 681 N N . ARG A 1 91 ? 3.694 -3.813 -5.685 1.00 70.81 91 ARG A N 1
ATOM 682 C CA . ARG A 1 91 ? 2.932 -3.130 -6.743 1.00 70.81 91 ARG A CA 1
ATOM 683 C C . ARG A 1 91 ? 2.981 -3.943 -8.044 1.00 70.81 91 ARG A C 1
ATOM 685 O O . ARG A 1 91 ? 3.417 -3.455 -9.089 1.00 70.81 91 ARG A O 1
ATOM 692 N N . TYR A 1 92 ? 2.510 -5.190 -7.981 1.00 77.44 92 TYR A N 1
ATOM 693 C CA . TYR A 1 92 ? 2.687 -6.212 -9.025 1.00 77.44 92 TYR A CA 1
ATOM 694 C C . TYR A 1 92 ? 2.207 -5.801 -10.423 1.00 77.44 92 TYR A C 1
ATOM 696 O O . TYR A 1 92 ? 2.899 -6.076 -11.396 1.00 77.44 92 TYR A O 1
ATOM 704 N N . ASP A 1 93 ? 1.088 -5.086 -10.550 1.00 71.62 93 ASP A N 1
ATOM 705 C CA . ASP A 1 93 ? 0.595 -4.615 -11.855 1.00 71.62 93 ASP A CA 1
ATOM 706 C C . ASP A 1 93 ? 1.524 -3.591 -12.518 1.00 71.62 93 ASP A C 1
ATOM 708 O O . ASP A 1 93 ? 1.788 -3.660 -13.721 1.00 71.62 93 ASP A O 1
ATOM 712 N N . ILE A 1 94 ? 2.040 -2.643 -11.726 1.00 79.44 94 ILE A N 1
ATOM 713 C CA . ILE A 1 94 ? 2.992 -1.635 -12.209 1.00 79.44 94 ILE A CA 1
ATOM 714 C C . ILE A 1 94 ? 4.275 -2.351 -12.630 1.00 79.44 94 ILE A C 1
ATOM 716 O O . ILE A 1 94 ? 4.791 -2.126 -13.726 1.00 79.44 94 ILE A O 1
ATOM 720 N N . ALA A 1 95 ? 4.734 -3.279 -11.793 1.00 84.44 95 ALA A N 1
ATOM 721 C CA . ALA A 1 95 ? 5.886 -4.116 -12.071 1.00 84.44 95 ALA A CA 1
ATOM 722 C C . ALA A 1 95 ? 5.708 -4.946 -13.359 1.00 84.44 95 ALA A C 1
ATOM 724 O O . ALA A 1 95 ? 6.599 -4.959 -14.206 1.00 84.44 95 ALA A O 1
ATOM 725 N N . LEU A 1 96 ? 4.539 -5.563 -13.573 1.00 85.56 96 LEU A N 1
ATOM 726 C CA . LEU A 1 96 ? 4.193 -6.299 -14.794 1.00 85.56 96 LEU A CA 1
ATOM 727 C C . LEU A 1 96 ? 4.256 -5.402 -16.032 1.00 85.56 96 LEU A C 1
ATOM 729 O O . LEU A 1 96 ? 4.855 -5.786 -17.038 1.00 85.56 96 LEU A O 1
ATOM 733 N N . GLY A 1 97 ? 3.663 -4.207 -15.964 1.00 84.50 97 GLY A N 1
ATOM 734 C CA . GLY A 1 97 ? 3.700 -3.232 -17.055 1.00 84.50 97 GLY A CA 1
ATOM 735 C C . GLY A 1 97 ? 5.129 -2.819 -17.415 1.00 84.50 97 GLY A C 1
ATOM 736 O O . GLY A 1 97 ? 5.509 -2.840 -18.587 1.00 84.50 97 GLY A O 1
ATOM 737 N N . LEU A 1 98 ? 5.949 -2.523 -16.407 1.00 90.81 98 LEU A N 1
ATOM 738 C CA . LEU A 1 98 ? 7.349 -2.135 -16.587 1.00 90.81 98 LEU A CA 1
ATOM 739 C C . LEU A 1 98 ? 8.212 -3.279 -17.124 1.00 90.81 98 LEU A C 1
ATOM 741 O O . LEU A 1 98 ? 9.009 -3.073 -18.035 1.00 90.81 98 LEU A O 1
ATOM 745 N N . VAL A 1 99 ? 8.032 -4.505 -16.632 1.00 89.38 99 VAL A N 1
ATOM 746 C CA . VAL A 1 99 ? 8.782 -5.668 -17.125 1.00 89.38 99 VAL A CA 1
ATOM 747 C C . VAL A 1 99 ? 8.382 -6.013 -18.565 1.00 89.38 99 VAL A C 1
ATOM 749 O O . VAL A 1 99 ? 9.258 -6.308 -19.379 1.00 89.38 99 VAL A O 1
ATOM 752 N N . ARG A 1 100 ? 7.096 -5.900 -18.930 1.00 90.81 100 ARG A N 1
ATOM 753 C CA . ARG A 1 100 ? 6.644 -6.017 -20.332 1.00 90.81 100 ARG A CA 1
ATOM 754 C C . ARG A 1 100 ? 7.291 -4.953 -21.210 1.00 90.81 100 ARG A C 1
ATOM 756 O O . ARG A 1 100 ? 7.831 -5.281 -22.264 1.00 90.81 100 ARG A O 1
ATOM 763 N N . ARG A 1 101 ? 7.339 -3.707 -20.735 1.00 89.25 101 ARG A N 1
ATOM 764 C CA . ARG A 1 101 ? 8.020 -2.622 -21.443 1.00 89.25 101 ARG A CA 1
ATOM 765 C C . ARG A 1 101 ? 9.521 -2.878 -21.602 1.00 89.25 101 ARG A C 1
ATOM 767 O O . ARG A 1 101 ? 10.066 -2.640 -22.674 1.00 89.25 101 ARG A O 1
ATOM 774 N N . ALA A 1 102 ? 10.194 -3.414 -20.586 1.00 87.31 102 ALA A N 1
ATOM 775 C CA . ALA A 1 102 ? 11.603 -3.793 -20.680 1.00 87.31 102 ALA A CA 1
ATOM 776 C C . ALA A 1 102 ? 11.837 -4.873 -21.758 1.00 87.31 102 ALA A C 1
ATOM 778 O O . ALA A 1 102 ? 12.811 -4.788 -22.506 1.00 87.31 102 ALA A O 1
ATOM 779 N N . ILE A 1 103 ? 10.923 -5.844 -21.895 1.00 92.31 103 ILE A N 1
ATOM 780 C CA . ILE A 1 103 ? 10.964 -6.851 -22.972 1.00 92.31 103 ILE A CA 1
ATOM 781 C C . ILE A 1 103 ? 10.801 -6.196 -24.349 1.00 92.31 103 ILE A C 1
ATOM 783 O O . ILE A 1 103 ? 11.502 -6.581 -25.280 1.00 92.31 103 ILE A O 1
ATOM 787 N N . GLU A 1 104 ? 9.914 -5.208 -24.495 1.00 91.69 104 GLU A N 1
ATOM 788 C CA . GLU A 1 104 ? 9.760 -4.461 -25.753 1.00 91.69 104 GLU A CA 1
ATOM 789 C C . GLU A 1 104 ? 11.023 -3.673 -26.118 1.00 91.69 104 GLU A C 1
ATOM 791 O O . GLU A 1 104 ? 11.412 -3.640 -27.286 1.00 91.69 104 GLU A O 1
ATOM 796 N N . LEU A 1 105 ? 11.671 -3.049 -25.128 1.00 85.94 105 LEU A N 1
ATOM 797 C CA . LEU A 1 105 ? 12.892 -2.266 -25.328 1.00 85.94 105 LEU A CA 1
ATOM 798 C C . LEU A 1 105 ? 14.086 -3.149 -25.715 1.00 85.94 105 LEU A C 1
ATOM 800 O O . LEU A 1 105 ? 14.866 -2.761 -26.585 1.00 85.94 105 LEU A O 1
ATOM 804 N N . GLN A 1 106 ? 14.232 -4.326 -25.095 1.00 87.00 106 GLN A N 1
ATOM 805 C CA . GLN A 1 106 ? 15.297 -5.285 -25.414 1.00 87.00 106 GLN A CA 1
ATOM 806 C C . GLN A 1 106 ? 14.784 -6.738 -25.473 1.00 87.00 106 GLN A C 1
ATOM 808 O O . GLN A 1 106 ? 14.971 -7.513 -24.529 1.00 87.00 106 GLN A O 1
ATOM 813 N N . PRO A 1 107 ? 14.207 -7.168 -26.612 1.00 87.81 107 PRO A N 1
ATOM 814 C CA . PRO A 1 107 ? 13.590 -8.492 -26.738 1.00 87.81 107 PRO A CA 1
ATOM 815 C C . PRO A 1 107 ? 14.564 -9.671 -26.627 1.00 87.81 107 PRO A C 1
ATOM 817 O O . PRO A 1 107 ? 14.142 -10.787 -26.313 1.00 87.81 107 PRO A O 1
ATOM 820 N N . SER A 1 108 ? 15.851 -9.460 -26.910 1.00 83.31 108 SER A N 1
ATOM 821 C CA . SER A 1 108 ? 16.887 -10.500 -26.869 1.00 83.31 108 SER A CA 1
ATOM 822 C C . SER A 1 108 ? 17.340 -10.854 -25.452 1.00 83.31 108 SER A C 1
ATOM 824 O O . SER A 1 108 ? 17.943 -11.910 -25.258 1.00 83.31 108 SER A O 1
ATOM 826 N N . LEU A 1 109 ? 17.058 -10.009 -24.455 1.00 77.38 109 LEU A N 1
ATOM 827 C CA . LEU A 1 109 ? 17.438 -10.282 -23.074 1.00 77.38 109 LEU A CA 1
ATOM 828 C C . LEU A 1 109 ? 16.461 -11.260 -22.413 1.00 77.38 109 LEU A C 1
ATOM 830 O O . LEU A 1 109 ? 15.248 -11.052 -22.373 1.00 77.38 109 LEU A O 1
ATOM 834 N N . GLY A 1 110 ? 17.008 -12.342 -21.854 1.00 80.31 110 GLY A N 1
ATOM 835 C CA . GLY A 1 110 ? 16.221 -13.375 -21.175 1.00 80.31 110 GLY A CA 1
ATOM 836 C C . GLY A 1 110 ? 15.758 -12.987 -19.767 1.00 80.31 110 GLY A C 1
ATOM 837 O O . GLY A 1 110 ? 14.714 -13.462 -19.322 1.00 80.31 110 GLY A O 1
ATOM 838 N N . THR A 1 111 ? 16.503 -12.124 -19.065 1.00 80.25 111 THR A N 1
ATOM 839 C CA . THR A 1 111 ? 16.233 -11.772 -17.659 1.00 80.25 111 THR A CA 1
ATOM 840 C C . THR A 1 111 ? 14.836 -11.174 -17.449 1.00 80.25 111 THR A C 1
ATOM 842 O O . THR A 1 111 ? 14.106 -11.706 -16.612 1.00 80.25 111 THR A O 1
ATOM 845 N N . PRO A 1 112 ? 14.380 -10.169 -18.229 1.00 77.94 112 PRO A N 1
ATOM 846 C CA . PRO A 1 112 ? 13.027 -9.633 -18.073 1.00 77.94 112 PRO A CA 1
ATOM 847 C C . PRO A 1 112 ? 11.922 -10.673 -18.301 1.00 77.94 112 PRO A C 1
ATOM 849 O O . PRO A 1 112 ? 10.918 -10.651 -17.600 1.00 77.94 112 PRO A O 1
ATOM 852 N N . ARG A 1 113 ? 12.105 -11.637 -19.217 1.00 83.62 113 ARG A N 1
ATOM 853 C CA . ARG A 1 113 ? 11.111 -12.702 -19.456 1.00 83.62 113 ARG A CA 1
ATOM 854 C C . ARG A 1 113 ? 10.981 -13.663 -18.276 1.00 83.62 113 ARG A C 1
ATOM 856 O O . ARG A 1 113 ? 9.870 -14.073 -17.960 1.00 83.62 113 ARG A O 1
ATOM 863 N N . ARG A 1 114 ? 12.094 -14.016 -17.620 1.00 83.38 114 ARG A N 1
ATOM 864 C CA . ARG A 1 114 ? 12.047 -14.836 -16.396 1.00 83.38 114 ARG A CA 1
ATOM 865 C C . ARG A 1 114 ? 11.334 -14.095 -15.273 1.00 83.38 114 ARG A C 1
ATOM 867 O O . ARG A 1 114 ? 10.478 -14.674 -14.615 1.00 83.38 114 ARG A O 1
ATOM 874 N N . ASN A 1 115 ? 11.645 -12.810 -15.102 1.00 84.81 115 ASN A N 1
ATOM 875 C CA . ASN A 1 115 ? 10.968 -11.978 -14.113 1.00 84.81 115 ASN A CA 1
ATOM 876 C C . ASN A 1 115 ? 9.469 -11.891 -14.422 1.00 84.81 115 ASN A C 1
ATOM 878 O O . ASN A 1 115 ? 8.666 -12.066 -13.518 1.00 84.81 115 ASN A O 1
ATOM 882 N N . LEU A 1 116 ? 9.079 -11.724 -15.691 1.00 88.88 116 LEU A N 1
ATOM 883 C CA . LEU A 1 116 ? 7.671 -11.704 -16.093 1.00 88.88 116 LEU A CA 1
ATOM 884 C C . LEU A 1 116 ? 6.929 -12.980 -15.666 1.00 88.88 116 LEU A C 1
ATOM 886 O O . LEU A 1 116 ? 5.865 -12.875 -15.071 1.00 88.88 116 LEU A O 1
ATOM 890 N N . GLN A 1 117 ? 7.504 -14.164 -15.897 1.00 88.44 117 GLN A N 1
ATOM 891 C CA . GLN A 1 117 ? 6.885 -15.436 -15.493 1.00 88.44 117 GLN A CA 1
ATOM 892 C C . GLN A 1 117 ? 6.664 -15.534 -13.977 1.00 88.44 117 GLN A C 1
ATOM 894 O O . GLN A 1 117 ? 5.625 -16.024 -13.536 1.00 88.44 117 GLN A O 1
ATOM 899 N N . LEU A 1 118 ? 7.627 -15.059 -13.179 1.00 84.12 118 LEU A N 1
ATOM 900 C CA . LEU A 1 118 ? 7.488 -14.996 -11.723 1.00 84.12 118 LEU A CA 1
ATOM 901 C C . LEU A 1 118 ? 6.403 -13.994 -11.306 1.00 84.12 118 LEU A C 1
ATOM 903 O O . LEU A 1 118 ? 5.571 -14.297 -10.458 1.00 84.12 118 LEU A O 1
ATOM 907 N N . LEU A 1 119 ? 6.382 -12.806 -11.908 1.00 82.50 119 LEU A N 1
ATOM 908 C CA . LEU A 1 119 ? 5.383 -11.788 -11.586 1.00 82.50 119 LEU A CA 1
ATOM 909 C C . LEU A 1 119 ? 3.962 -12.236 -11.962 1.00 82.50 119 LEU A C 1
ATOM 911 O O . LEU A 1 119 ? 3.017 -11.972 -11.223 1.00 82.50 119 LEU A O 1
ATOM 915 N N . GLU A 1 120 ? 3.799 -12.935 -13.085 1.00 84.00 120 GLU A N 1
ATOM 916 C CA . GLU A 1 120 ? 2.502 -13.452 -13.532 1.00 84.00 120 GLU A CA 1
ATOM 917 C C . GLU A 1 120 ? 1.962 -14.550 -12.607 1.00 84.00 120 GLU A C 1
ATOM 919 O O . GLU A 1 120 ? 0.749 -14.633 -12.404 1.00 84.00 120 GLU A O 1
ATOM 924 N N . SER A 1 121 ? 2.831 -15.361 -11.990 1.00 82.69 121 SER A N 1
ATOM 925 C CA . SER A 1 121 ? 2.386 -16.339 -10.992 1.00 82.69 121 SER A CA 1
ATOM 926 C C . SER A 1 121 ? 1.902 -15.659 -9.707 1.00 82.69 121 SER A C 1
ATOM 928 O O . SER A 1 121 ? 0.853 -16.040 -9.189 1.00 82.69 121 SER A O 1
ATOM 930 N N . MET A 1 122 ? 2.594 -14.610 -9.249 1.00 78.31 122 MET A N 1
ATOM 931 C CA . MET A 1 122 ? 2.205 -13.831 -8.065 1.00 78.31 122 MET A CA 1
ATOM 932 C C . MET A 1 122 ? 0.896 -13.065 -8.279 1.00 78.31 122 MET A C 1
ATOM 934 O O . MET A 1 122 ? -0.006 -13.151 -7.449 1.00 78.31 122 MET A O 1
ATOM 938 N N . SER A 1 123 ? 0.745 -12.394 -9.425 1.00 74.81 123 SER A N 1
ATOM 939 C CA . SER A 1 123 ? -0.493 -11.686 -9.785 1.00 74.81 123 SER A CA 1
ATOM 940 C C . SER A 1 123 ? -1.692 -12.638 -9.871 1.00 74.81 123 SER A C 1
ATOM 942 O O . SER A 1 123 ? -2.797 -12.288 -9.457 1.00 74.81 123 SER A O 1
ATOM 944 N N . ARG A 1 124 ? -1.488 -13.883 -10.332 1.00 75.62 124 ARG A N 1
ATOM 945 C CA . ARG A 1 124 ? -2.553 -14.896 -10.335 1.00 75.62 124 ARG A CA 1
ATOM 946 C C . ARG A 1 124 ? -3.021 -15.240 -8.923 1.00 75.62 124 ARG A C 1
ATOM 948 O O . ARG A 1 124 ? -4.227 -15.334 -8.708 1.00 75.62 124 ARG A O 1
ATOM 955 N N . VAL A 1 125 ? -2.087 -15.416 -7.988 1.00 74.44 125 VAL A N 1
ATOM 956 C CA . VAL A 1 125 ? -2.401 -15.694 -6.578 1.00 74.44 125 VAL A CA 1
ATOM 957 C C . VAL A 1 125 ? -3.133 -14.506 -5.952 1.00 74.44 125 VAL A C 1
ATOM 959 O O . VAL A 1 125 ? -4.181 -14.697 -5.345 1.00 74.44 125 VAL A O 1
ATOM 962 N N . GLU A 1 126 ? -2.655 -13.277 -6.163 1.00 73.00 126 GLU A N 1
ATOM 963 C CA . GLU A 1 126 ? -3.326 -12.056 -5.689 1.00 73.00 126 GLU A CA 1
ATOM 964 C C . GLU A 1 126 ? -4.766 -11.960 -6.219 1.00 73.00 126 GLU A C 1
ATOM 966 O O . GLU A 1 126 ? -5.705 -11.767 -5.448 1.00 73.00 126 GLU A O 1
ATOM 971 N N . ALA A 1 127 ? -4.965 -12.174 -7.524 1.00 71.06 127 ALA A N 1
ATOM 972 C CA . ALA A 1 127 ? -6.282 -12.140 -8.157 1.00 71.06 127 ALA A CA 1
ATOM 973 C C . ALA A 1 127 ? -7.226 -13.243 -7.650 1.00 71.06 127 ALA A C 1
ATOM 975 O O . ALA A 1 127 ? -8.448 -13.079 -7.674 1.00 71.06 127 ALA A O 1
ATOM 976 N N . GLU A 1 128 ? -6.691 -14.385 -7.221 1.00 78.56 128 GLU A N 1
ATOM 977 C CA . GLU A 1 128 ? -7.470 -15.445 -6.584 1.00 78.56 128 GLU A CA 1
ATOM 978 C C . GLU A 1 128 ? -7.898 -15.038 -5.169 1.00 78.56 128 GLU A C 1
ATOM 980 O O . GLU A 1 128 ? -9.083 -15.120 -4.849 1.00 78.56 128 GLU A O 1
ATOM 985 N N . VAL A 1 129 ? -6.991 -14.475 -4.364 1.00 76.31 129 VAL A N 1
ATOM 986 C CA . VAL A 1 129 ? -7.324 -13.949 -3.027 1.00 76.31 129 VAL A CA 1
ATOM 987 C C . VAL A 1 129 ? -8.364 -12.826 -3.119 1.00 76.31 129 VAL A C 1
ATOM 989 O O . VAL A 1 129 ? -9.351 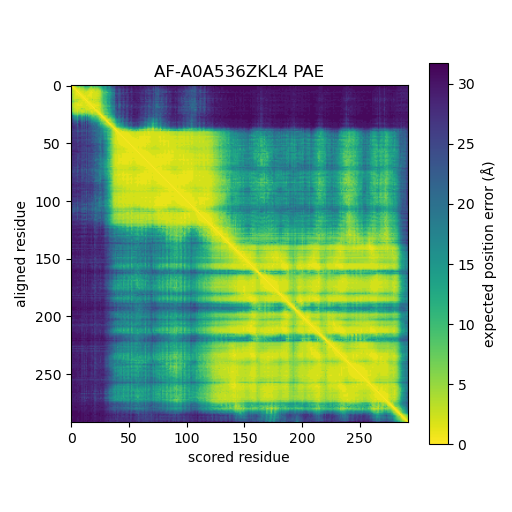-12.847 -2.381 1.00 76.31 129 VAL A O 1
ATOM 992 N N . CYS A 1 130 ? -8.201 -11.881 -4.050 1.00 76.88 130 CYS A N 1
ATOM 993 C CA . CYS A 1 130 ? -9.150 -10.786 -4.268 1.00 76.88 130 CYS A CA 1
ATOM 994 C C . CYS A 1 130 ? -10.543 -11.273 -4.697 1.00 76.88 130 CYS A C 1
ATOM 996 O O . CYS A 1 130 ? -11.536 -10.660 -4.314 1.00 76.88 130 CYS A O 1
ATOM 998 N N . ARG A 1 131 ? -10.646 -12.348 -5.492 1.00 74.50 131 ARG A N 1
ATOM 999 C CA . ARG A 1 131 ? -11.943 -12.865 -5.968 1.00 74.50 131 ARG A CA 1
ATOM 1000 C C . ARG A 1 131 ? -12.626 -13.795 -4.975 1.00 74.50 131 ARG A C 1
ATOM 1002 O O . ARG A 1 131 ? -13.835 -13.697 -4.794 1.00 74.50 131 ARG A O 1
ATOM 1009 N N . GLU A 1 132 ? -11.871 -14.677 -4.331 1.00 76.81 132 GLU A N 1
ATOM 1010 C CA . GLU A 1 132 ? -12.446 -15.774 -3.548 1.00 76.81 132 GLU A CA 1
ATOM 1011 C C . GLU A 1 132 ? -12.463 -15.501 -2.045 1.00 76.81 132 GLU A C 1
ATOM 1013 O O . GLU A 1 132 ? -13.413 -15.883 -1.352 1.00 76.81 132 GLU A O 1
ATOM 1018 N N . VAL A 1 133 ? -11.424 -14.845 -1.524 1.00 78.69 133 VAL A N 1
ATOM 1019 C CA . VAL A 1 133 ? -11.209 -14.700 -0.078 1.00 78.69 133 VAL A CA 1
ATOM 1020 C C . VAL A 1 133 ? -11.671 -13.334 0.406 1.00 78.69 133 VAL A C 1
ATOM 1022 O O . VAL A 1 133 ? -12.470 -13.248 1.341 1.00 78.69 133 VAL A O 1
ATOM 1025 N N . LEU A 1 134 ? -11.225 -12.262 -0.248 1.00 77.69 134 LEU A N 1
ATOM 1026 C CA . LEU A 1 134 ? -11.463 -10.899 0.217 1.00 77.69 134 LEU A CA 1
ATOM 1027 C C . LEU A 1 134 ? -12.962 -10.552 0.357 1.00 77.69 134 LEU A C 1
ATOM 1029 O O . LEU A 1 134 ? -13.332 -10.017 1.406 1.00 77.69 134 LEU A O 1
ATOM 1033 N N . PRO A 1 135 ? -13.876 -10.954 -0.556 1.00 72.38 135 PRO A N 1
ATOM 1034 C CA . PRO A 1 135 ? -15.314 -10.718 -0.389 1.00 72.38 135 PRO A CA 1
ATOM 1035 C C . PRO A 1 135 ? -15.924 -11.417 0.835 1.00 72.38 135 PRO A C 1
ATOM 1037 O O . PRO A 1 135 ? -16.925 -10.952 1.383 1.00 72.38 135 PRO A O 1
ATOM 1040 N N . ARG A 1 136 ? -15.325 -12.520 1.306 1.00 76.31 136 ARG A N 1
ATOM 1041 C CA . ARG A 1 136 ? -15.757 -13.213 2.534 1.00 76.31 136 ARG A CA 1
ATOM 1042 C C . ARG A 1 136 ? -15.334 -12.436 3.780 1.00 76.31 136 ARG A C 1
ATOM 1044 O O . ARG A 1 136 ? -16.063 -12.418 4.771 1.00 76.31 136 ARG A O 1
ATOM 1051 N N . VAL A 1 137 ? -14.194 -11.751 3.705 1.00 75.06 137 VAL A N 1
ATOM 1052 C CA . VAL A 1 137 ? -13.627 -10.946 4.795 1.00 75.06 137 VAL A CA 1
ATOM 1053 C C . VAL A 1 137 ? -14.276 -9.559 4.882 1.00 75.06 137 VAL A C 1
ATOM 1055 O O . VAL A 1 137 ? -14.344 -9.000 5.971 1.00 75.06 137 VAL A O 1
ATOM 1058 N N . VAL A 1 138 ? -14.896 -9.049 3.808 1.00 78.19 138 VAL A N 1
ATOM 1059 C CA . VAL A 1 138 ? -15.669 -7.785 3.826 1.00 78.19 138 VAL A CA 1
ATOM 1060 C C . VAL A 1 138 ? -16.730 -7.737 4.934 1.00 78.19 138 VAL A C 1
ATOM 1062 O O . VAL A 1 138 ? -16.989 -6.682 5.507 1.00 78.19 138 VAL A O 1
ATOM 1065 N N . ARG A 1 139 ? -17.324 -8.879 5.307 1.00 82.88 139 ARG A N 1
ATOM 1066 C CA . ARG A 1 139 ? -18.306 -8.936 6.409 1.00 82.88 139 ARG A CA 1
ATOM 1067 C C . ARG A 1 139 ? -17.711 -8.586 7.777 1.00 82.88 139 ARG A C 1
ATOM 1069 O O . ARG A 1 139 ? -18.466 -8.263 8.692 1.00 82.88 139 ARG A O 1
ATOM 1076 N N . ARG A 1 140 ? -16.386 -8.656 7.905 1.00 89.00 140 ARG A N 1
ATOM 1077 C CA . ARG A 1 140 ? -15.608 -8.398 9.119 1.00 89.00 140 ARG A CA 1
ATOM 1078 C C . ARG A 1 140 ? -15.063 -6.976 9.189 1.00 89.00 140 ARG A C 1
ATOM 1080 O O . ARG A 1 140 ? -14.303 -6.695 10.101 1.00 89.00 140 ARG A O 1
ATOM 1087 N N . VAL A 1 141 ? -15.434 -6.096 8.260 1.00 91.38 141 VAL A N 1
ATOM 1088 C CA . VAL A 1 141 ? -15.031 -4.683 8.252 1.00 91.38 141 VAL A CA 1
ATOM 1089 C C . VAL A 1 141 ? -16.238 -3.768 8.051 1.00 91.38 141 VAL A C 1
ATOM 1091 O O . VAL A 1 141 ? -17.327 -4.201 7.656 1.00 91.38 141 VAL A O 1
ATOM 1094 N N . ASP A 1 142 ? -16.059 -2.489 8.354 1.00 91.38 142 ASP A N 1
ATOM 1095 C CA . ASP A 1 142 ? -16.986 -1.425 7.984 1.00 91.38 142 ASP A CA 1
ATOM 1096 C C . ASP A 1 142 ? -16.479 -0.694 6.729 1.00 91.38 142 ASP A C 1
ATOM 1098 O O . ASP A 1 142 ? -15.574 0.138 6.786 1.00 91.38 142 ASP A O 1
ATOM 1102 N N . LEU A 1 143 ? -17.067 -1.012 5.572 1.00 86.88 143 LEU A N 1
ATOM 1103 C CA . LEU A 1 143 ? -16.776 -0.330 4.302 1.00 86.88 143 LEU A CA 1
ATOM 1104 C C . LEU A 1 143 ? -17.475 1.033 4.169 1.00 86.88 143 LEU A C 1
ATOM 1106 O O . LEU A 1 143 ? -17.176 1.792 3.244 1.00 86.88 143 LEU A O 1
ATOM 1110 N N . ALA A 1 144 ? -18.421 1.334 5.062 1.00 85.12 144 ALA A N 1
ATOM 1111 C CA . ALA A 1 144 ? -19.216 2.553 5.043 1.00 85.12 144 ALA A CA 1
ATOM 1112 C C . ALA A 1 144 ? -18.633 3.652 5.942 1.00 85.12 144 ALA A C 1
ATOM 1114 O O . ALA A 1 144 ? -19.273 4.695 6.097 1.00 85.12 144 ALA A O 1
ATOM 1115 N N . PHE A 1 145 ? -17.431 3.446 6.499 1.00 87.06 145 PHE A N 1
ATOM 1116 C CA . PHE A 1 145 ? -16.788 4.416 7.376 1.00 87.06 145 PHE A CA 1
ATOM 1117 C C . PHE A 1 145 ? -16.737 5.796 6.714 1.00 87.06 145 PHE A C 1
ATOM 1119 O O . PHE A 1 145 ? -16.167 5.987 5.634 1.00 87.06 145 PHE A O 1
ATOM 1126 N N . ASP A 1 146 ? -17.341 6.777 7.377 1.00 86.25 146 ASP A N 1
ATOM 1127 C CA . ASP A 1 146 ? -17.355 8.142 6.889 1.00 86.25 146 ASP A CA 1
ATOM 1128 C C . ASP A 1 146 ? -16.089 8.879 7.327 1.00 86.25 146 ASP A C 1
ATOM 1130 O O . ASP A 1 146 ? -15.924 9.220 8.501 1.00 86.25 146 ASP A O 1
ATOM 1134 N N . VAL A 1 147 ? -15.201 9.152 6.370 1.00 86.06 147 VAL A N 1
ATOM 1135 C CA . VAL A 1 147 ? -13.955 9.905 6.588 1.00 86.06 147 VAL A CA 1
ATOM 1136 C C . VAL A 1 147 ? -14.235 11.286 7.180 1.00 86.06 147 VAL A C 1
ATOM 1138 O O . VAL A 1 147 ? -13.440 11.777 7.976 1.00 86.06 147 VAL A O 1
ATOM 1141 N N . ALA A 1 148 ? -15.386 11.892 6.870 1.00 86.38 148 ALA A N 1
ATOM 1142 C CA . ALA A 1 148 ? -15.760 13.185 7.436 1.00 86.38 148 ALA A CA 1
ATOM 1143 C C . ALA A 1 148 ? -15.987 13.132 8.958 1.00 86.38 148 ALA A C 1
ATOM 1145 O O . ALA A 1 148 ? -15.842 14.151 9.634 1.00 86.38 148 ALA A O 1
ATOM 1146 N N . SER A 1 149 ? -16.268 11.953 9.530 1.00 87.31 149 SER A N 1
ATOM 1147 C CA . SER A 1 149 ? -16.412 11.803 10.984 1.00 87.31 149 SER A CA 1
ATOM 1148 C C . SER A 1 149 ? -15.113 12.083 11.751 1.00 87.31 149 SER A C 1
ATOM 1150 O O . SER A 1 149 ? -15.178 12.446 12.929 1.00 87.31 149 SER A O 1
ATOM 1152 N N . LEU A 1 150 ? -13.948 12.012 11.087 1.00 91.81 150 LEU A N 1
ATOM 1153 C CA . LEU A 1 150 ? -12.656 12.375 11.681 1.00 91.81 150 LEU A CA 1
ATOM 1154 C C . LEU A 1 150 ? -12.638 13.830 12.170 1.00 91.81 150 LEU A C 1
ATOM 1156 O O . LEU A 1 150 ? -12.072 14.098 13.226 1.00 91.81 150 LEU A O 1
ATOM 1160 N N . ALA A 1 151 ? -13.319 14.748 11.475 1.00 90.88 151 ALA A N 1
ATOM 1161 C CA . ALA A 1 151 ? -13.387 16.164 11.845 1.00 90.88 151 ALA A CA 1
ATOM 1162 C C . ALA A 1 151 ? -14.084 16.419 13.190 1.00 90.88 151 ALA A C 1
ATOM 1164 O O . ALA A 1 151 ? -13.864 17.449 13.827 1.00 90.88 151 ALA A O 1
ATOM 1165 N N . THR A 1 152 ? -14.951 15.493 13.603 1.00 90.25 152 THR A N 1
ATOM 1166 C CA . THR A 1 152 ? -15.735 15.584 14.845 1.00 90.25 152 THR A CA 1
ATOM 1167 C C . THR A 1 152 ? -15.117 14.809 16.005 1.00 90.25 152 THR A C 1
ATOM 1169 O O . THR A 1 152 ? -15.623 14.868 17.124 1.00 90.25 152 THR A O 1
ATOM 1172 N N . ALA A 1 153 ? -14.031 14.074 15.758 1.00 91.94 153 ALA A N 1
ATOM 1173 C CA . ALA A 1 153 ? -13.374 13.286 16.784 1.00 91.94 153 ALA A CA 1
ATOM 1174 C C . ALA A 1 153 ? -12.609 14.189 17.761 1.00 91.94 153 ALA A C 1
ATOM 1176 O O . ALA A 1 153 ? -11.885 15.099 17.359 1.00 91.94 153 ALA A O 1
ATOM 1177 N N . ALA A 1 154 ? -12.707 13.893 19.060 1.00 92.12 154 ALA A N 1
ATOM 1178 C CA . ALA A 1 154 ? -11.918 14.596 20.073 1.00 92.12 154 ALA A CA 1
ATOM 1179 C C . ALA A 1 154 ? -10.408 14.363 19.881 1.00 92.12 154 ALA A C 1
ATOM 1181 O O . ALA A 1 154 ? -9.593 15.247 20.144 1.00 92.12 154 ALA A O 1
ATOM 1182 N N . ARG A 1 155 ? -10.040 13.163 19.414 1.00 94.50 155 ARG A N 1
ATOM 1183 C CA . ARG A 1 155 ? -8.661 12.753 19.150 1.00 94.50 155 ARG A CA 1
ATOM 118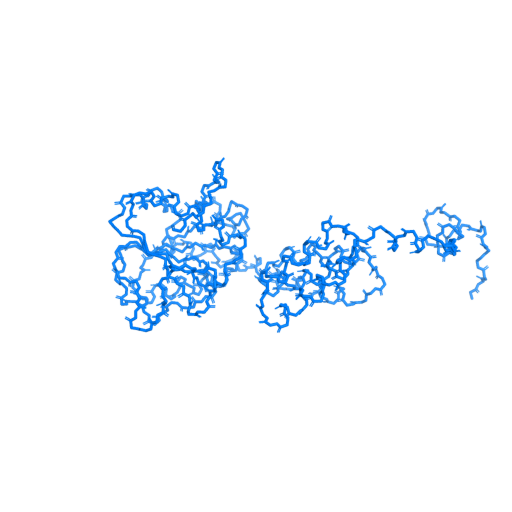4 C C . ARG A 1 155 ? -8.593 11.796 17.966 1.00 94.50 155 ARG A C 1
ATOM 1186 O O . ARG A 1 155 ? -9.367 10.840 17.902 1.00 94.50 155 ARG A O 1
ATOM 1193 N N . VAL A 1 156 ? -7.612 12.015 17.095 1.00 96.12 156 VAL A N 1
ATOM 1194 C CA . VAL A 1 156 ? -7.250 11.110 16.001 1.00 96.12 156 VAL A CA 1
ATOM 1195 C C . VAL A 1 156 ? -5.772 10.749 16.115 1.00 96.12 156 VAL A C 1
ATOM 1197 O O . VAL A 1 156 ? -4.906 11.617 16.174 1.00 96.12 156 VAL A O 1
ATOM 1200 N N . ASN A 1 157 ? -5.469 9.458 16.139 1.00 94.62 157 ASN A N 1
ATOM 1201 C CA . ASN A 1 157 ? -4.107 8.945 16.101 1.00 94.62 157 ASN A CA 1
ATOM 1202 C C . ASN A 1 157 ? -3.865 8.309 14.736 1.00 94.62 157 ASN A C 1
ATOM 1204 O O . ASN A 1 157 ? -4.537 7.340 14.403 1.00 94.62 157 ASN A O 1
ATOM 1208 N N . VAL A 1 158 ? -2.912 8.824 13.964 1.00 92.81 158 VAL A N 1
ATOM 1209 C CA . VAL A 1 158 ? -2.525 8.252 12.670 1.00 92.81 158 VAL A CA 1
ATOM 1210 C C . VAL A 1 158 ? -1.224 7.490 12.848 1.00 92.81 158 VAL A C 1
ATOM 1212 O O . VAL A 1 158 ? -0.216 8.073 13.228 1.00 92.81 158 VAL A O 1
ATOM 1215 N N . VAL A 1 159 ? -1.244 6.189 12.591 1.00 90.50 159 VAL A N 1
ATOM 1216 C CA . VAL A 1 159 ? -0.075 5.314 12.643 1.00 90.50 159 VAL A CA 1
ATOM 1217 C C . VAL A 1 159 ? 0.358 4.990 11.230 1.00 90.50 159 VAL A C 1
ATOM 1219 O O . VAL A 1 159 ? -0.415 4.436 10.450 1.00 90.50 159 VAL A O 1
ATOM 1222 N N . ILE A 1 160 ? 1.607 5.309 10.921 1.00 85.44 160 ILE A N 1
ATOM 1223 C CA . ILE A 1 160 ? 2.218 5.031 9.628 1.00 85.44 160 ILE A CA 1
ATOM 1224 C C . ILE A 1 160 ? 2.926 3.677 9.730 1.00 85.44 160 ILE A C 1
ATOM 1226 O O . ILE A 1 160 ? 3.903 3.519 10.464 1.00 85.44 160 ILE A O 1
ATOM 1230 N N . GLY A 1 161 ? 2.374 2.671 9.046 1.00 68.31 161 GLY A N 1
ATOM 1231 C CA . GLY A 1 161 ? 2.815 1.279 9.153 1.00 68.31 161 GLY A CA 1
ATOM 1232 C C . GLY A 1 161 ? 4.058 0.935 8.332 1.00 68.31 161 GLY A C 1
ATOM 1233 O O . GLY A 1 161 ? 4.606 -0.146 8.488 1.00 68.31 161 GLY A O 1
ATOM 1234 N N . GLU A 1 162 ? 4.523 1.811 7.456 1.00 67.69 162 GLU A N 1
ATOM 1235 C CA . GLU A 1 162 ? 5.614 1.537 6.521 1.00 67.69 162 GLU A CA 1
ATOM 1236 C C . GLU A 1 162 ? 6.276 2.840 6.076 1.00 67.69 162 GLU A C 1
ATOM 1238 O O . GLU A 1 162 ? 5.764 3.920 6.356 1.00 67.69 162 GLU A O 1
ATOM 1243 N N . THR A 1 163 ? 7.417 2.760 5.390 1.00 64.62 163 THR A N 1
ATOM 1244 C CA . THR A 1 163 ? 8.042 3.955 4.812 1.00 64.62 163 THR A CA 1
ATOM 1245 C C . THR A 1 163 ? 7.057 4.641 3.870 1.00 64.62 163 THR A C 1
ATOM 1247 O O . THR A 1 163 ? 6.525 4.004 2.959 1.00 64.62 163 THR A O 1
ATOM 1250 N N . LEU A 1 164 ? 6.835 5.941 4.079 1.00 66.25 164 LEU A N 1
ATOM 1251 C CA . LEU A 1 164 ? 5.924 6.735 3.260 1.00 66.25 164 LEU A CA 1
ATOM 1252 C C . LEU A 1 164 ? 6.383 6.745 1.793 1.00 66.25 164 LEU A C 1
ATOM 1254 O O . LEU A 1 164 ? 7.427 7.306 1.442 1.00 66.25 164 LEU A O 1
ATOM 1258 N N . GLY A 1 165 ? 5.603 6.083 0.940 1.00 70.25 165 GLY A N 1
ATOM 1259 C CA . GLY A 1 165 ? 5.634 6.252 -0.506 1.00 70.25 165 GLY A CA 1
ATOM 1260 C C . GLY A 1 165 ? 4.666 7.348 -0.953 1.00 70.25 165 GLY A C 1
ATOM 1261 O O . GLY A 1 165 ? 3.933 7.928 -0.161 1.00 70.25 165 GLY A O 1
ATOM 1262 N N . GLU A 1 166 ? 4.633 7.629 -2.255 1.00 74.00 166 GLU A N 1
ATOM 1263 C CA . GLU A 1 166 ? 3.799 8.710 -2.810 1.00 74.00 166 GLU A CA 1
ATOM 1264 C C . GLU A 1 166 ? 2.289 8.518 -2.574 1.00 74.00 166 GLU A C 1
ATOM 1266 O O . GLU A 1 166 ? 1.546 9.494 -2.486 1.00 74.00 166 GLU A O 1
ATOM 1271 N N . GLU A 1 167 ? 1.819 7.269 -2.505 1.00 74.44 167 GLU A N 1
ATOM 1272 C CA . GLU A 1 167 ? 0.399 6.977 -2.266 1.00 74.44 167 GLU A CA 1
ATOM 1273 C C . GLU A 1 167 ? 0.066 7.103 -0.778 1.00 74.44 167 GLU A C 1
ATOM 1275 O O . GLU A 1 167 ? -0.980 7.642 -0.424 1.00 74.44 167 GLU A O 1
ATOM 1280 N N . GLU A 1 168 ? 0.977 6.668 0.089 1.00 79.56 168 GLU A N 1
ATOM 1281 C CA . GLU A 1 168 ? 0.897 6.826 1.534 1.00 79.56 168 GLU A CA 1
ATOM 1282 C C . GLU A 1 168 ? 0.925 8.319 1.926 1.00 79.56 168 GLU A C 1
ATOM 1284 O O . GLU A 1 168 ? 0.055 8.758 2.673 1.00 79.56 168 GLU A O 1
ATOM 1289 N N . ASP A 1 169 ? 1.822 9.128 1.349 1.00 81.25 169 ASP A N 1
ATOM 1290 C CA . ASP A 1 169 ? 1.879 10.589 1.547 1.00 81.25 169 ASP A CA 1
ATOM 1291 C C . ASP A 1 169 ? 0.588 11.287 1.109 1.00 81.25 169 ASP A C 1
ATOM 1293 O O . ASP A 1 169 ? 0.063 12.178 1.790 1.00 81.25 169 ASP A O 1
ATOM 1297 N N . ARG A 1 170 ? 0.045 10.878 -0.042 1.00 83.19 170 ARG A N 1
ATOM 1298 C CA . ARG A 1 170 ? -1.221 11.414 -0.547 1.00 83.19 170 ARG A CA 1
ATOM 1299 C C . ARG A 1 170 ? -2.375 11.055 0.385 1.00 83.19 170 ARG A C 1
ATOM 1301 O O . ARG A 1 170 ? -3.164 11.936 0.731 1.00 83.19 170 ARG A O 1
ATOM 1308 N N . ALA A 1 171 ? -2.459 9.794 0.800 1.00 86.69 171 ALA A N 1
ATOM 1309 C CA . ALA A 1 171 ? -3.479 9.315 1.723 1.00 86.69 171 ALA A CA 1
ATOM 1310 C C . ALA A 1 171 ? -3.377 10.013 3.086 1.00 86.69 171 ALA A C 1
ATOM 1312 O O . ALA A 1 171 ? -4.390 10.474 3.613 1.00 86.69 171 ALA A O 1
ATOM 1313 N N . LEU A 1 172 ? -2.162 10.180 3.616 1.00 87.50 172 LEU A N 1
ATOM 1314 C CA . LEU A 1 172 ? -1.902 10.948 4.828 1.00 87.50 172 LEU A CA 1
ATOM 1315 C C . LEU A 1 172 ? -2.407 12.384 4.672 1.00 87.50 172 LEU A C 1
ATOM 1317 O O . LEU A 1 172 ? -3.202 12.833 5.489 1.00 87.50 172 LEU A O 1
ATOM 1321 N N . SER A 1 173 ? -2.043 13.070 3.587 1.00 87.06 173 SER A N 1
ATOM 1322 C CA . SER A 1 173 ? -2.496 14.443 3.316 1.00 87.06 173 SER A CA 1
ATOM 1323 C C . SER A 1 173 ? -4.027 14.557 3.295 1.00 87.06 173 SER A C 1
ATOM 1325 O O . SER A 1 173 ? -4.593 15.501 3.845 1.00 87.06 173 SER A O 1
ATOM 1327 N N . GLN A 1 174 ? -4.722 13.577 2.709 1.00 87.81 174 GLN A N 1
ATOM 1328 C CA . GLN A 1 174 ? -6.189 13.528 2.693 1.00 87.81 174 GLN A CA 1
ATOM 1329 C C . GLN A 1 174 ? -6.783 13.311 4.092 1.00 87.81 174 GLN A C 1
ATOM 1331 O O . GLN A 1 174 ? -7.783 13.942 4.433 1.00 87.81 174 GLN A O 1
ATOM 1336 N N . ILE A 1 175 ? -6.167 12.453 4.911 1.00 90.19 175 ILE A N 1
ATOM 1337 C CA . ILE A 1 175 ? -6.572 12.221 6.305 1.00 90.19 175 ILE A CA 1
ATOM 1338 C C . ILE A 1 175 ? -6.374 13.491 7.137 1.00 90.19 175 ILE A C 1
ATOM 1340 O O . ILE A 1 175 ? -7.283 13.875 7.866 1.00 90.19 175 ILE A O 1
ATOM 1344 N N . VAL A 1 176 ? -5.236 14.180 6.991 1.00 89.38 176 VAL A N 1
ATOM 1345 C CA . VAL A 1 176 ? -4.962 15.453 7.682 1.00 89.38 176 VAL A CA 1
ATOM 1346 C C . VAL A 1 176 ? -6.046 16.484 7.364 1.00 89.38 176 VAL A C 1
ATOM 1348 O O . VAL A 1 176 ? -6.609 17.091 8.274 1.00 89.38 176 VAL A O 1
ATOM 1351 N N . VAL A 1 177 ? -6.399 16.635 6.084 1.00 89.31 177 VAL A N 1
ATOM 1352 C CA . VAL A 1 177 ? -7.487 17.530 5.660 1.00 89.31 177 VAL A CA 1
ATOM 1353 C C . VAL A 1 177 ? -8.827 17.111 6.273 1.00 89.31 177 VAL A C 1
ATOM 1355 O O . VAL A 1 177 ? -9.573 17.965 6.751 1.00 89.31 177 VAL A O 1
ATOM 1358 N N . ALA A 1 178 ? -9.130 15.811 6.301 1.00 89.94 178 ALA A N 1
ATOM 1359 C CA . ALA A 1 178 ? -10.370 15.287 6.871 1.00 89.94 178 ALA A CA 1
ATOM 1360 C C . ALA A 1 178 ? -10.474 15.460 8.394 1.00 89.94 178 ALA A C 1
ATOM 1362 O O . ALA A 1 178 ? -11.575 15.635 8.909 1.00 89.94 178 ALA A O 1
ATOM 1363 N N . CYS A 1 179 ? -9.354 15.438 9.118 1.00 90.31 179 CYS A N 1
ATOM 1364 C CA . CYS A 1 179 ? -9.320 15.700 10.557 1.00 90.31 179 CYS A CA 1
ATOM 1365 C C . CYS A 1 179 ? -9.709 17.146 10.898 1.00 90.31 179 CYS A C 1
ATOM 1367 O O . CYS A 1 179 ? -10.203 17.397 11.995 1.00 90.31 179 CYS A O 1
ATOM 1369 N N . GLY A 1 180 ? -9.516 18.107 9.989 1.00 87.94 180 GLY A N 1
ATOM 1370 C CA . GLY A 1 180 ? -9.901 19.503 10.202 1.00 87.94 180 GLY A CA 1
ATOM 1371 C C . GLY A 1 180 ? -9.314 20.092 11.491 1.00 87.94 180 GLY A C 1
ATOM 1372 O O . GLY A 1 180 ? -8.125 20.383 11.560 1.00 87.94 180 GLY A O 1
ATOM 1373 N N . ARG A 1 181 ? -10.162 20.294 12.512 1.00 85.69 181 ARG A N 1
ATOM 1374 C CA . ARG A 1 181 ? -9.777 20.836 13.833 1.00 85.69 181 ARG A CA 1
ATOM 1375 C C . ARG A 1 181 ? -9.571 19.773 14.920 1.00 85.69 181 ARG A C 1
ATOM 1377 O O . ARG A 1 181 ? -9.297 20.137 16.062 1.00 85.69 181 ARG A O 1
ATOM 1384 N N . ALA A 1 182 ? -9.736 18.492 14.602 1.00 87.56 182 ALA A N 1
ATOM 1385 C CA . ALA A 1 182 ? -9.524 17.410 15.553 1.00 87.56 182 ALA A CA 1
ATOM 1386 C C . ALA A 1 182 ? -8.070 17.396 16.050 1.00 87.56 182 ALA A C 1
ATOM 1388 O O . ALA A 1 182 ? -7.135 17.656 15.290 1.00 87.56 182 ALA A O 1
ATOM 1389 N N . SER A 1 183 ? -7.868 17.058 17.327 1.00 91.31 183 SER A N 1
ATOM 1390 C CA . SER A 1 183 ? -6.520 16.878 17.871 1.00 91.31 183 SER A CA 1
ATOM 1391 C C . SER A 1 183 ? -5.895 15.633 17.245 1.00 91.31 183 SER A C 1
ATOM 1393 O O . SER A 1 183 ? -6.285 14.507 17.562 1.00 91.31 183 SER A O 1
ATOM 1395 N N . MET A 1 184 ? -4.954 15.842 16.327 1.00 93.12 184 MET A N 1
ATOM 1396 C CA . MET A 1 184 ? -4.300 14.774 15.581 1.00 93.12 184 MET A CA 1
ATOM 1397 C C . MET A 1 184 ? -2.898 14.513 16.131 1.00 93.12 184 MET A C 1
ATOM 1399 O O . MET A 1 184 ? -2.156 15.437 16.451 1.00 93.12 184 MET A O 1
ATOM 1403 N N . THR A 1 185 ? -2.513 13.245 16.227 1.00 92.75 185 THR A N 1
ATOM 1404 C CA . THR A 1 185 ? -1.137 12.840 16.532 1.00 92.75 185 THR A CA 1
ATOM 1405 C C . THR A 1 185 ? -0.690 11.809 15.506 1.00 92.75 185 THR A C 1
ATOM 1407 O O . THR A 1 185 ? -1.378 10.808 15.301 1.00 92.75 185 THR A O 1
ATOM 1410 N N . ILE A 1 186 ? 0.445 12.064 14.856 1.00 90.50 186 ILE A N 1
ATOM 1411 C CA . ILE A 1 186 ? 1.064 11.144 13.899 1.00 90.50 186 ILE A CA 1
ATOM 1412 C C . ILE A 1 186 ? 2.110 10.320 14.641 1.00 90.50 186 ILE A C 1
ATOM 1414 O O . ILE A 1 186 ? 2.890 10.847 15.436 1.00 90.50 186 ILE A O 1
ATOM 1418 N N . TRP A 1 187 ? 2.104 9.023 14.375 1.00 89.06 187 TRP A N 1
ATOM 1419 C CA . TRP A 1 187 ? 2.966 8.033 14.986 1.00 89.06 187 TRP A CA 1
ATOM 1420 C C . TRP A 1 187 ? 3.746 7.306 13.894 1.00 89.06 187 TRP A C 1
ATOM 1422 O O . TRP A 1 187 ? 3.157 6.758 12.960 1.00 89.06 187 TRP A O 1
ATOM 1432 N N . GLY A 1 188 ? 5.067 7.301 14.029 1.00 84.38 188 GLY A N 1
ATOM 1433 C CA . GLY A 1 188 ? 6.004 6.703 13.085 1.00 84.38 188 GLY A CA 1
ATOM 1434 C C . GLY A 1 188 ? 7.030 5.817 13.784 1.00 84.38 188 GLY A C 1
ATOM 1435 O O . GLY A 1 188 ? 6.985 5.603 14.998 1.00 84.38 188 GLY A O 1
ATOM 1436 N N . GLN A 1 189 ? 7.959 5.272 13.009 1.00 75.62 189 GLN A N 1
ATOM 1437 C CA . GLN A 1 189 ? 9.079 4.497 13.537 1.00 75.62 189 GLN A CA 1
ATOM 1438 C C . GLN A 1 189 ? 10.262 5.402 13.885 1.00 75.62 189 GLN A C 1
ATOM 1440 O O . GLN A 1 189 ? 10.466 6.447 13.270 1.00 75.62 189 GLN A O 1
ATOM 1445 N N . ALA A 1 190 ? 11.074 4.967 14.850 1.00 67.38 190 ALA A N 1
ATOM 1446 C CA . ALA A 1 190 ? 12.320 5.647 15.175 1.00 67.38 190 ALA A CA 1
ATOM 1447 C C . ALA A 1 190 ? 13.234 5.686 13.939 1.00 67.38 190 ALA A C 1
ATOM 1449 O O . ALA A 1 190 ? 13.488 4.648 13.329 1.00 67.38 190 ALA A O 1
ATOM 1450 N N . GLY A 1 191 ? 13.748 6.868 13.598 1.00 60.44 191 GLY A N 1
ATOM 1451 C CA . GLY A 1 191 ? 14.703 7.040 12.500 1.00 60.44 191 GLY A CA 1
ATOM 1452 C C . GLY A 1 191 ? 14.090 7.203 11.106 1.00 60.44 191 GLY A C 1
ATOM 1453 O O . GLY A 1 191 ? 14.848 7.309 10.144 1.00 60.44 191 GLY A O 1
ATOM 1454 N N . ASP A 1 192 ? 12.760 7.269 10.970 1.00 63.16 192 ASP A N 1
ATOM 1455 C CA . ASP A 1 192 ? 12.149 7.695 9.708 1.00 63.16 192 ASP A CA 1
ATOM 1456 C C . ASP A 1 192 ? 12.232 9.225 9.584 1.00 63.16 192 ASP A C 1
ATOM 1458 O O . ASP A 1 192 ? 11.464 9.972 10.190 1.00 63.16 192 ASP A O 1
ATOM 1462 N N . ALA A 1 193 ? 13.208 9.699 8.805 1.00 50.03 193 ALA A N 1
ATOM 1463 C CA . ALA A 1 193 ? 13.459 11.125 8.593 1.00 50.03 193 ALA A CA 1
ATOM 1464 C C . ALA A 1 193 ? 12.259 11.874 7.982 1.00 50.03 193 ALA A C 1
ATOM 1466 O O . ALA A 1 193 ? 12.214 13.097 8.046 1.00 50.03 193 ALA A O 1
ATOM 1467 N N . ARG A 1 194 ? 11.291 11.161 7.386 1.00 58.31 194 ARG A N 1
ATOM 1468 C CA . ARG A 1 194 ? 10.103 11.759 6.757 1.00 58.31 194 ARG A CA 1
ATOM 1469 C C . ARG A 1 194 ? 8.905 11.890 7.692 1.00 58.31 194 ARG A C 1
ATOM 1471 O O . ARG A 1 194 ? 7.896 12.465 7.299 1.00 58.31 194 ARG A O 1
ATOM 1478 N N . THR A 1 195 ? 9.021 11.428 8.934 1.00 58.31 195 THR A N 1
ATOM 1479 C CA . THR A 1 195 ? 8.031 11.669 9.989 1.00 58.31 195 THR A CA 1
ATOM 1480 C C . THR A 1 195 ? 8.521 12.746 10.959 1.00 58.31 195 THR A C 1
ATOM 1482 O O . THR A 1 195 ? 8.431 12.587 12.176 1.00 58.31 195 THR A O 1
ATOM 1485 N N . GLU A 1 196 ? 9.110 13.820 10.434 1.00 56.88 196 GLU A N 1
ATOM 1486 C CA . GLU A 1 196 ? 9.598 14.945 11.232 1.00 56.88 196 GLU A CA 1
ATOM 1487 C C . GLU A 1 196 ? 8.422 15.542 12.034 1.00 56.88 196 GLU A C 1
ATOM 1489 O O . GLU A 1 196 ? 7.395 15.915 11.472 1.00 56.88 196 GLU A O 1
ATOM 1494 N N . GLY A 1 197 ? 8.510 15.512 13.370 1.00 69.06 197 GLY A N 1
ATOM 1495 C CA . GLY A 1 197 ? 7.415 15.898 14.276 1.00 69.06 197 GLY A CA 1
ATOM 1496 C C . GLY A 1 197 ? 6.443 14.776 14.684 1.00 69.06 197 GLY A C 1
ATOM 1497 O O . GLY A 1 197 ? 5.608 14.989 15.566 1.00 69.06 197 GLY A O 1
ATOM 1498 N N . ALA A 1 198 ? 6.555 13.568 14.122 1.00 79.69 198 ALA A N 1
ATOM 1499 C CA . ALA A 1 198 ? 5.781 12.417 14.585 1.00 79.69 198 ALA A CA 1
ATOM 1500 C C . ALA A 1 198 ? 6.343 11.834 15.886 1.00 79.69 198 ALA A C 1
ATOM 1502 O O . ALA A 1 198 ? 7.547 11.846 16.152 1.00 79.69 198 ALA A O 1
ATOM 1503 N N . ARG A 1 199 ? 5.455 11.242 16.686 1.00 87.50 199 ARG A N 1
ATOM 1504 C CA . ARG A 1 199 ? 5.854 10.471 17.863 1.00 87.50 199 ARG A CA 1
ATOM 1505 C C . ARG A 1 199 ? 6.389 9.109 17.452 1.00 87.50 199 ARG A C 1
ATOM 1507 O O . ARG A 1 199 ? 5.866 8.469 16.540 1.00 87.50 199 ARG A O 1
ATOM 1514 N N . THR A 1 200 ? 7.405 8.642 18.163 1.00 86.12 200 THR A N 1
ATOM 1515 C CA . THR A 1 200 ? 7.982 7.319 17.925 1.00 86.12 200 THR A CA 1
ATOM 1516 C C . THR A 1 200 ? 7.143 6.248 18.614 1.00 86.12 200 THR A C 1
ATOM 1518 O O . THR A 1 200 ? 6.971 6.263 19.830 1.00 86.12 200 THR A O 1
ATOM 1521 N N . LEU A 1 201 ? 6.642 5.293 17.836 1.00 85.62 201 LEU A N 1
ATOM 1522 C CA . LEU A 1 201 ? 5.940 4.120 18.345 1.00 85.62 201 LEU A CA 1
ATOM 1523 C C . LEU A 1 201 ? 6.899 3.155 19.045 1.00 85.62 201 LEU A C 1
ATOM 1525 O O . LEU A 1 201 ? 7.914 2.745 18.482 1.00 85.62 201 LEU A O 1
ATOM 1529 N N . SER A 1 202 ? 6.531 2.730 20.250 1.00 81.81 202 SER A N 1
ATOM 1530 C CA . SER A 1 202 ? 7.238 1.707 21.018 1.00 81.81 202 SER A CA 1
ATOM 1531 C C . SER A 1 202 ? 6.265 0.885 21.869 1.00 81.81 202 SER A C 1
ATOM 1533 O O . SER A 1 202 ? 5.063 1.142 21.900 1.00 81.81 202 SER A O 1
ATOM 1535 N N . ALA A 1 203 ? 6.781 -0.113 22.590 1.00 77.00 203 ALA A N 1
ATOM 1536 C CA . ALA A 1 203 ? 5.978 -0.876 23.546 1.00 77.00 203 ALA A CA 1
ATOM 1537 C C . ALA A 1 203 ? 5.453 -0.014 24.713 1.00 77.00 203 ALA A C 1
ATOM 1539 O O . ALA A 1 203 ? 4.460 -0.373 25.338 1.00 77.00 203 ALA A O 1
ATOM 1540 N N . VAL A 1 204 ? 6.120 1.106 25.013 1.00 81.94 204 VAL A N 1
ATOM 1541 C CA . VAL A 1 204 ? 5.790 1.987 26.144 1.00 81.94 204 VAL A CA 1
ATOM 1542 C C . VAL A 1 204 ? 5.007 3.213 25.678 1.00 81.94 204 VAL A C 1
ATOM 1544 O O . VAL A 1 204 ? 4.006 3.579 26.291 1.00 81.94 204 VAL A O 1
ATOM 1547 N N . GLU A 1 205 ? 5.446 3.836 24.583 1.00 88.00 205 GLU A N 1
ATOM 1548 C CA . GLU A 1 205 ? 4.799 5.007 23.996 1.00 88.00 205 GLU A CA 1
ATOM 1549 C C . GLU A 1 205 ? 4.016 4.613 22.741 1.00 88.00 205 GLU A C 1
ATOM 1551 O O . GLU A 1 205 ? 4.583 4.229 21.717 1.00 88.00 205 GLU A O 1
ATOM 1556 N N . HIS A 1 206 ? 2.693 4.692 22.841 1.00 89.31 206 HIS A N 1
ATOM 1557 C CA . HIS A 1 206 ? 1.773 4.268 21.795 1.00 89.31 206 HIS A CA 1
ATOM 1558 C C . HIS A 1 206 ? 0.471 5.092 21.845 1.00 89.31 206 HIS A C 1
ATOM 1560 O O . HIS A 1 206 ? 0.156 5.690 22.884 1.00 89.31 206 HIS A O 1
ATOM 1566 N N . PRO A 1 207 ? -0.325 5.100 20.760 1.00 92.50 207 PRO A N 1
ATOM 1567 C CA . PRO A 1 207 ? -1.639 5.738 20.730 1.00 92.50 207 PRO A CA 1
ATOM 1568 C C . PRO A 1 207 ? -2.551 5.283 21.873 1.00 92.50 207 PRO A C 1
ATOM 1570 O O . PRO A 1 207 ? -2.566 4.097 22.213 1.00 92.50 207 PRO A O 1
ATOM 1573 N N . ARG A 1 208 ? -3.349 6.205 22.433 1.00 92.00 208 ARG A N 1
ATOM 1574 C CA . ARG A 1 208 ? -4.393 5.896 23.428 1.00 92.00 208 ARG A CA 1
ATOM 1575 C C . ARG A 1 208 ? -5.684 6.686 23.194 1.00 92.00 208 ARG A C 1
ATOM 1577 O O . ARG A 1 208 ? -5.654 7.923 23.137 1.00 92.00 208 ARG A O 1
ATOM 1584 N N . GLY A 1 209 ? -6.806 5.966 23.154 1.00 92.81 209 GLY A N 1
ATOM 1585 C CA . GLY A 1 209 ? -8.158 6.498 22.970 1.00 92.81 209 GLY A CA 1
ATOM 1586 C C . GLY A 1 209 ? -8.400 7.141 21.600 1.00 92.81 209 GLY A C 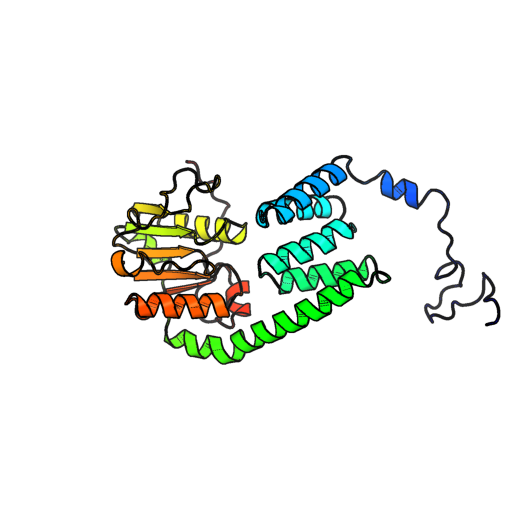1
ATOM 1587 O O . GLY A 1 209 ? -7.507 7.189 20.750 1.00 92.81 209 GLY A O 1
ATOM 1588 N N . GLY A 1 210 ? -9.608 7.677 21.403 1.00 94.12 210 GLY A N 1
ATOM 1589 C CA . GLY A 1 210 ? -10.009 8.342 20.162 1.00 94.12 210 GLY A CA 1
ATOM 1590 C C . GLY A 1 210 ? -10.087 7.400 18.960 1.00 94.12 210 GLY A C 1
ATOM 1591 O O . GLY A 1 210 ? -10.196 6.182 19.110 1.00 94.12 210 GLY A O 1
ATOM 1592 N N . ILE A 1 211 ? -10.022 7.968 17.756 1.00 95.44 211 ILE A N 1
ATOM 1593 C CA . ILE A 1 211 ? -9.994 7.194 16.510 1.00 95.44 211 ILE A CA 1
ATOM 1594 C C . ILE A 1 211 ? -8.547 6.844 16.168 1.00 95.44 211 ILE A C 1
ATOM 1596 O O . ILE A 1 211 ? -7.685 7.721 16.121 1.00 95.44 211 ILE A O 1
ATOM 1600 N N . LEU A 1 212 ? -8.284 5.567 15.906 1.00 94.75 212 LEU A N 1
ATOM 1601 C CA . LEU A 1 212 ? -6.991 5.071 15.451 1.00 94.75 212 LEU A CA 1
ATOM 1602 C C . LEU A 1 212 ? -7.039 4.813 13.944 1.00 94.75 212 LEU A C 1
ATOM 1604 O O . LEU A 1 212 ? -7.790 3.960 13.483 1.00 94.75 212 LEU A O 1
ATOM 1608 N N . VAL A 1 213 ? -6.222 5.524 13.181 1.00 94.50 213 VAL A N 1
ATOM 1609 C CA . VAL A 1 213 ? -6.064 5.344 11.738 1.00 94.50 213 VAL A CA 1
ATOM 1610 C C . VAL A 1 213 ? -4.751 4.618 11.481 1.00 94.50 213 VAL A C 1
ATOM 1612 O O . VAL A 1 213 ? -3.689 5.126 11.821 1.00 94.50 213 VAL A O 1
ATOM 1615 N N . LEU A 1 214 ? -4.817 3.429 10.894 1.00 92.75 214 LEU A N 1
ATOM 1616 C CA . LEU A 1 214 ? -3.664 2.648 10.462 1.00 92.75 214 LEU A CA 1
ATOM 1617 C C . LEU A 1 214 ? -3.469 2.861 8.960 1.00 92.75 214 LEU A C 1
ATOM 1619 O O . LEU A 1 214 ? -4.298 2.426 8.159 1.00 92.75 214 LEU A O 1
ATOM 1623 N N . LEU A 1 215 ? -2.396 3.550 8.582 1.00 89.56 215 LEU A N 1
ATOM 1624 C CA . LEU A 1 215 ? -2.035 3.795 7.191 1.00 89.56 215 LEU A CA 1
ATOM 1625 C C . LEU A 1 215 ? -1.113 2.672 6.693 1.00 89.56 215 LEU A C 1
ATOM 1627 O O . LEU A 1 215 ? 0.026 2.559 7.152 1.00 89.56 215 LEU A O 1
ATOM 1631 N N . GLY A 1 216 ? -1.617 1.857 5.763 1.00 85.06 216 GLY A N 1
ATOM 1632 C CA . GLY A 1 216 ? -0.946 0.655 5.263 1.00 85.06 216 GLY A CA 1
ATOM 1633 C C . GLY A 1 216 ? -1.236 -0.604 6.095 1.00 85.06 216 GLY A C 1
ATOM 1634 O O . GLY A 1 216 ? -1.784 -0.540 7.199 1.00 85.06 216 GLY A O 1
ATOM 1635 N N . ALA A 1 217 ? -0.871 -1.770 5.550 1.00 71.06 217 ALA A N 1
ATOM 1636 C CA . ALA A 1 217 ? -1.125 -3.083 6.163 1.00 71.06 217 ALA A CA 1
ATOM 1637 C C . ALA A 1 217 ? 0.154 -3.889 6.481 1.00 71.06 217 ALA A C 1
ATOM 1639 O O . ALA A 1 217 ? 0.100 -4.845 7.253 1.00 71.06 217 ALA A O 1
ATOM 1640 N N . ALA A 1 218 ? 1.320 -3.464 5.988 1.00 61.62 218 ALA A N 1
ATOM 1641 C CA . ALA A 1 218 ? 2.549 -4.264 5.991 1.00 61.62 218 ALA A CA 1
ATOM 1642 C C . ALA A 1 218 ? 3.181 -4.549 7.376 1.00 61.62 218 ALA A C 1
ATOM 1644 O O . ALA A 1 218 ? 4.019 -5.441 7.492 1.00 61.62 218 ALA A O 1
ATOM 1645 N N . ARG A 1 219 ? 2.817 -3.826 8.451 1.00 67.00 219 ARG A N 1
ATOM 1646 C CA . ARG A 1 219 ? 3.415 -4.013 9.797 1.00 67.00 219 ARG A CA 1
ATOM 1647 C C . ARG A 1 219 ? 2.426 -4.300 10.907 1.00 67.00 219 ARG A C 1
ATOM 1649 O O . ARG A 1 219 ? 1.561 -3.464 11.157 1.00 67.00 219 ARG A O 1
ATOM 1656 N N . SER A 1 220 ? 2.653 -5.384 11.648 1.00 67.25 220 SER A N 1
ATOM 1657 C CA . SER A 1 220 ? 1.831 -5.784 12.795 1.00 67.25 220 SER A CA 1
ATOM 1658 C C . SER A 1 220 ? 1.815 -4.725 13.915 1.00 67.25 220 SER A C 1
ATOM 1660 O O . SER A 1 220 ? 2.870 -4.385 14.457 1.00 67.25 220 SER A O 1
ATOM 1662 N N . PRO A 1 221 ? 0.640 -4.207 14.316 1.00 65.38 221 PRO A N 1
ATOM 1663 C CA . PRO A 1 221 ? 0.477 -3.300 15.445 1.00 65.38 221 PRO A CA 1
ATOM 1664 C C . PRO A 1 221 ? 0.233 -4.065 16.760 1.00 65.38 221 PRO A C 1
ATOM 1666 O O . PRO A 1 221 ? 0.045 -3.442 17.805 1.00 65.38 221 PRO A O 1
ATOM 1669 N N . ALA A 1 222 ? 0.223 -5.405 16.728 1.00 66.31 222 ALA A N 1
ATOM 1670 C CA . ALA A 1 222 ? -0.352 -6.262 17.765 1.00 66.31 222 ALA A CA 1
ATOM 1671 C C . ALA A 1 222 ? 0.156 -5.984 19.192 1.00 66.31 222 ALA A C 1
ATOM 1673 O O . ALA A 1 222 ? -0.626 -6.052 20.138 1.00 66.31 222 ALA A O 1
ATOM 1674 N N . ALA A 1 223 ? 1.431 -5.613 19.361 1.00 77.44 223 ALA A N 1
ATOM 1675 C CA . ALA A 1 223 ? 2.042 -5.433 20.681 1.00 77.44 223 ALA A CA 1
ATOM 1676 C C . ALA A 1 223 ? 1.335 -4.380 21.562 1.00 77.44 223 ALA A C 1
ATOM 1678 O O . ALA A 1 223 ? 1.208 -4.564 22.773 1.00 77.44 223 ALA A O 1
ATOM 1679 N N . TRP A 1 224 ? 0.860 -3.285 20.964 1.00 85.88 224 TRP A N 1
ATOM 1680 C CA . TRP A 1 224 ? 0.239 -2.161 21.679 1.00 85.88 224 TRP A CA 1
ATOM 1681 C C . TRP A 1 224 ? -1.237 -1.962 21.311 1.00 85.88 224 TRP A C 1
ATOM 1683 O O . TRP A 1 224 ? -1.956 -1.248 22.009 1.00 85.88 224 TRP A O 1
ATOM 1693 N N . LEU A 1 225 ? -1.715 -2.600 20.241 1.00 88.12 225 LEU A N 1
ATOM 1694 C CA . LEU A 1 225 ? -3.036 -2.360 19.663 1.00 88.12 225 LEU A CA 1
ATOM 1695 C C . LEU A 1 225 ? -4.187 -2.570 20.668 1.00 88.12 225 LEU A C 1
ATOM 1697 O O . LEU A 1 225 ? -5.048 -1.700 20.805 1.00 88.12 225 LEU A O 1
ATOM 1701 N N . ALA A 1 226 ? -4.171 -3.665 21.435 1.00 86.62 226 ALA A N 1
ATOM 1702 C CA . ALA A 1 226 ? -5.176 -3.926 22.476 1.00 86.62 226 ALA A CA 1
ATOM 1703 C C . ALA A 1 226 ? -5.113 -2.902 23.630 1.00 86.62 226 ALA A C 1
ATOM 1705 O O . ALA A 1 226 ? -6.121 -2.563 24.251 1.00 86.62 226 ALA A O 1
ATOM 1706 N N . GLN A 1 227 ? -3.924 -2.361 23.905 1.00 89.75 227 GLN A N 1
ATOM 1707 C CA . GLN A 1 227 ? -3.699 -1.364 24.955 1.00 89.75 227 GLN A CA 1
ATOM 1708 C C . GLN A 1 227 ? -4.099 0.049 24.516 1.00 89.75 227 GLN A C 1
ATOM 1710 O O . GLN A 1 227 ? -4.320 0.913 25.366 1.00 89.75 227 GLN A O 1
ATOM 1715 N N . ALA A 1 228 ? -4.212 0.292 23.206 1.00 91.25 228 ALA A N 1
ATOM 1716 C CA . ALA A 1 228 ? -4.607 1.588 22.673 1.00 91.25 228 ALA A CA 1
ATOM 1717 C C . ALA A 1 228 ? -6.024 1.986 23.097 1.00 91.25 228 ALA A C 1
ATOM 1719 O O . ALA A 1 228 ? -6.287 3.177 23.259 1.00 91.25 228 ALA A O 1
ATOM 1720 N N . ARG A 1 229 ? -6.920 1.009 23.313 1.00 91.31 229 ARG A N 1
ATOM 1721 C CA . ARG A 1 229 ? -8.330 1.235 23.680 1.00 91.31 229 ARG A CA 1
ATOM 1722 C C . ARG A 1 229 ? -8.982 2.304 22.794 1.00 91.31 229 ARG A C 1
ATOM 1724 O O . ARG A 1 229 ? -9.598 3.244 23.295 1.00 91.31 229 ARG A O 1
ATOM 1731 N N . ALA A 1 230 ? -8.752 2.209 21.486 1.00 93.62 230 ALA A N 1
ATOM 1732 C CA . ALA A 1 230 ? -9.334 3.135 20.528 1.00 93.62 230 ALA A CA 1
ATOM 1733 C C . ALA A 1 230 ? -10.860 2.966 20.499 1.00 93.62 230 ALA A C 1
ATOM 1735 O O . ALA A 1 230 ? -11.377 1.862 20.636 1.00 93.62 230 ALA A O 1
ATOM 1736 N N . GLU A 1 231 ? -11.588 4.058 20.307 1.00 93.44 231 GLU A N 1
ATOM 1737 C CA . GLU A 1 231 ? -13.049 4.026 20.180 1.00 93.44 231 GLU A CA 1
ATOM 1738 C C . GLU A 1 231 ? -13.466 3.428 18.836 1.00 93.44 231 GLU A C 1
ATOM 1740 O O . GLU A 1 231 ? -14.454 2.704 18.741 1.00 93.44 231 GLU A O 1
ATOM 1745 N N . ARG A 1 232 ? -12.692 3.730 17.788 1.00 93.25 232 ARG A N 1
ATOM 1746 C CA . ARG A 1 232 ? -12.814 3.141 16.455 1.00 93.25 232 ARG A CA 1
ATOM 1747 C C . ARG A 1 232 ? -11.441 2.980 15.828 1.00 93.25 232 ARG A C 1
ATOM 1749 O O . ARG A 1 232 ? -10.556 3.806 16.049 1.00 93.25 232 ARG A O 1
ATOM 1756 N N . VAL A 1 233 ? -11.295 1.944 15.008 1.00 94.19 233 VAL A N 1
ATOM 1757 C CA . VAL A 1 233 ? -10.093 1.716 14.205 1.00 94.19 233 VAL A CA 1
ATOM 1758 C C . VAL A 1 233 ? -10.445 1.784 12.728 1.00 94.19 233 VAL A C 1
ATOM 1760 O O . VAL A 1 233 ? -11.452 1.223 12.300 1.00 94.19 233 VAL A O 1
ATOM 1763 N N . LEU A 1 234 ? -9.610 2.478 11.966 1.00 94.06 234 LEU A N 1
ATOM 1764 C CA . LEU A 1 234 ? -9.715 2.663 10.530 1.00 94.06 234 LEU A CA 1
ATOM 1765 C C . LEU A 1 234 ? -8.437 2.147 9.871 1.00 94.06 234 LEU A C 1
ATOM 1767 O O . LEU A 1 234 ? -7.371 2.719 10.067 1.00 94.06 234 LEU A O 1
ATOM 1771 N N . LEU A 1 235 ? -8.542 1.085 9.083 1.00 92.62 235 LEU A N 1
ATOM 1772 C CA . LEU A 1 235 ? -7.477 0.598 8.220 1.00 92.62 235 LEU A CA 1
ATOM 1773 C C . LEU A 1 235 ? -7.574 1.288 6.856 1.00 92.62 235 LEU A C 1
ATOM 1775 O O . LEU A 1 235 ? -8.608 1.230 6.190 1.00 92.62 235 LEU A O 1
ATOM 1779 N N . VAL A 1 236 ? -6.490 1.925 6.427 1.00 92.12 236 VAL A N 1
ATOM 1780 C CA . VAL A 1 236 ? -6.381 2.549 5.108 1.00 92.12 236 VAL A CA 1
ATOM 1781 C C . VAL A 1 236 ? -5.433 1.712 4.260 1.00 92.12 236 VAL A C 1
ATOM 1783 O O . VAL A 1 236 ? -4.218 1.752 4.443 1.00 92.12 236 VAL A O 1
ATOM 1786 N N . ALA A 1 237 ? -5.996 0.947 3.327 1.00 88.88 237 ALA A N 1
ATOM 1787 C CA . ALA A 1 237 ? -5.233 0.195 2.345 1.00 88.88 237 ALA A CA 1
ATOM 1788 C C . ALA A 1 237 ? -4.596 1.157 1.335 1.00 88.88 237 ALA A C 1
ATOM 1790 O O . ALA A 1 237 ? -5.285 1.958 0.698 1.00 88.88 237 ALA A O 1
ATOM 1791 N N . THR A 1 238 ? -3.281 1.063 1.181 1.00 85.38 238 THR A N 1
ATOM 1792 C CA . THR A 1 238 ? -2.453 1.899 0.291 1.00 85.38 238 THR A CA 1
ATOM 1793 C C . THR A 1 238 ? -1.936 1.111 -0.911 1.00 85.38 238 THR A C 1
ATOM 1795 O O . THR A 1 238 ? -1.545 1.693 -1.923 1.00 85.38 238 THR A O 1
ATOM 1798 N N . ARG A 1 239 ? -1.985 -0.223 -0.831 1.00 81.38 239 ARG A N 1
ATOM 1799 C CA . ARG A 1 239 ? -1.545 -1.168 -1.859 1.00 81.38 239 ARG A CA 1
ATOM 1800 C C . ARG A 1 239 ? -2.556 -2.293 -2.010 1.00 81.38 239 ARG A C 1
ATOM 1802 O O . ARG A 1 239 ? -3.369 -2.542 -1.121 1.00 81.38 239 ARG A O 1
ATOM 1809 N N . ALA A 1 240 ? -2.506 -2.967 -3.154 1.00 79.44 240 ALA A N 1
ATOM 1810 C CA . ALA A 1 240 ? -3.337 -4.134 -3.414 1.00 79.44 240 ALA A CA 1
ATOM 1811 C C . ALA A 1 240 ? -2.656 -5.386 -2.842 1.00 79.44 240 ALA A C 1
ATOM 1813 O O . ALA A 1 240 ? -2.181 -6.249 -3.563 1.00 79.44 240 ALA A O 1
ATOM 1814 N N . THR A 1 241 ? -2.543 -5.452 -1.521 1.00 80.44 241 THR A N 1
ATOM 1815 C CA . THR A 1 241 ? -1.940 -6.589 -0.818 1.00 80.44 241 THR A CA 1
ATOM 1816 C C . THR A 1 241 ? -3.026 -7.291 -0.004 1.00 80.44 241 THR A C 1
ATOM 1818 O O . THR A 1 241 ? -3.134 -7.102 1.206 1.00 80.44 241 THR A O 1
ATOM 1821 N N . PRO A 1 242 ? -3.905 -8.081 -0.650 1.00 83.38 242 PRO A N 1
ATOM 1822 C CA . PRO A 1 242 ? -5.098 -8.612 0.000 1.00 83.38 242 PRO A CA 1
ATOM 1823 C C . PRO A 1 242 ? -4.763 -9.528 1.184 1.00 83.38 242 PRO A C 1
ATOM 1825 O O . PRO A 1 242 ? -5.474 -9.483 2.181 1.00 83.38 242 PRO A O 1
ATOM 1828 N N . CYS A 1 243 ? -3.668 -10.295 1.123 1.00 80.12 243 CYS A N 1
ATOM 1829 C CA . CYS A 1 243 ? -3.210 -11.107 2.254 1.00 80.12 243 CYS A CA 1
ATOM 1830 C C . CYS A 1 243 ? -2.846 -10.241 3.467 1.00 80.12 243 CYS A C 1
ATOM 1832 O O . CYS A 1 243 ? -3.357 -10.489 4.550 1.00 80.12 243 CYS A O 1
ATOM 1834 N N . GLU A 1 244 ? -2.068 -9.170 3.276 1.00 83.94 244 GLU A N 1
ATOM 1835 C CA . GLU A 1 244 ? -1.706 -8.257 4.372 1.00 83.94 244 GLU A CA 1
ATOM 1836 C C . GLU A 1 244 ? -2.939 -7.572 4.975 1.00 83.94 244 GLU A C 1
ATOM 1838 O O . GLU A 1 244 ? -3.020 -7.379 6.187 1.00 83.94 244 GLU A O 1
ATOM 1843 N N . ILE A 1 245 ? -3.923 -7.216 4.141 1.00 87.12 245 ILE A N 1
ATOM 1844 C CA . ILE A 1 245 ? -5.195 -6.650 4.609 1.00 87.12 245 ILE A CA 1
ATOM 1845 C C . ILE A 1 245 ? -5.946 -7.668 5.477 1.00 87.12 245 ILE A C 1
ATOM 1847 O O . ILE A 1 245 ? -6.455 -7.301 6.534 1.00 87.12 245 ILE A O 1
ATOM 1851 N N . ILE A 1 246 ? -6.020 -8.932 5.050 1.00 86.31 246 ILE A N 1
ATOM 1852 C CA . ILE A 1 246 ? -6.691 -10.005 5.797 1.00 86.31 246 ILE A CA 1
ATOM 1853 C C . ILE A 1 246 ? -5.982 -10.253 7.129 1.00 86.31 246 ILE A C 1
ATOM 1855 O O . ILE A 1 246 ? -6.639 -10.201 8.169 1.00 86.31 246 ILE A O 1
ATOM 1859 N N . ASP A 1 247 ? -4.659 -10.416 7.106 1.00 85.38 247 ASP A N 1
ATOM 1860 C CA . ASP A 1 247 ? -3.844 -10.605 8.308 1.00 85.38 247 ASP A CA 1
ATOM 1861 C C . ASP A 1 247 ? -4.052 -9.439 9.285 1.00 85.38 247 ASP A C 1
ATOM 1863 O O . ASP A 1 247 ? -4.220 -9.629 10.490 1.00 85.38 247 ASP A O 1
ATOM 1867 N N . ARG A 1 248 ? -4.145 -8.206 8.770 1.00 88.31 248 ARG A N 1
ATOM 1868 C CA . ARG A 1 248 ? -4.420 -7.031 9.600 1.00 88.31 248 ARG A CA 1
ATOM 1869 C C . ARG A 1 248 ? -5.817 -7.037 10.206 1.00 88.31 248 ARG A C 1
ATOM 1871 O O . ARG A 1 248 ? -5.983 -6.630 11.354 1.00 88.31 248 ARG A O 1
ATOM 1878 N N . ILE A 1 249 ? -6.826 -7.480 9.466 1.00 89.19 249 ILE A N 1
ATOM 1879 C CA . ILE A 1 249 ? -8.187 -7.625 9.992 1.00 89.19 249 ILE A CA 1
ATOM 1880 C C . ILE A 1 249 ? -8.217 -8.686 11.102 1.00 89.19 249 ILE A C 1
ATOM 1882 O O . ILE A 1 249 ? -8.898 -8.486 12.112 1.00 89.19 249 ILE A O 1
ATOM 1886 N N . ASP A 1 250 ? -7.462 -9.776 10.954 1.00 87.69 250 ASP A N 1
ATOM 1887 C CA . ASP A 1 250 ? -7.300 -10.804 11.987 1.00 87.69 250 ASP A CA 1
ATOM 1888 C C . ASP A 1 250 ? -6.631 -10.250 13.248 1.00 87.69 250 ASP A C 1
ATOM 1890 O O . ASP A 1 250 ? -7.166 -10.418 14.344 1.00 87.69 250 ASP A O 1
ATOM 1894 N N . GLU A 1 251 ? -5.533 -9.509 13.106 1.00 89.50 251 GLU A N 1
ATOM 1895 C CA . GLU A 1 251 ? -4.845 -8.853 14.226 1.00 89.50 251 GLU A CA 1
ATOM 1896 C C . GLU A 1 251 ? -5.743 -7.843 14.957 1.00 89.50 251 GLU A C 1
ATOM 1898 O O . GLU A 1 251 ? -5.754 -7.789 16.189 1.00 89.50 251 GLU A O 1
ATOM 1903 N N . LEU A 1 252 ? -6.528 -7.058 14.211 1.00 91.06 252 LEU A N 1
ATOM 1904 C CA . LEU A 1 252 ? -7.501 -6.114 14.767 1.00 91.06 252 LEU A CA 1
ATOM 1905 C C . LEU A 1 252 ? -8.602 -6.827 15.550 1.00 91.06 252 LEU A C 1
ATOM 1907 O O . LEU A 1 252 ? -8.901 -6.432 16.678 1.00 91.06 252 LEU A O 1
ATOM 1911 N N . SER A 1 253 ? -9.137 -7.909 14.983 1.00 89.06 253 SER A N 1
ATOM 1912 C CA . SER A 1 253 ? -10.148 -8.742 15.641 1.00 89.06 253 SER A CA 1
ATOM 1913 C C . SER A 1 253 ? -9.587 -9.352 16.934 1.00 89.06 253 SER A C 1
ATOM 1915 O O . SER A 1 253 ? -10.222 -9.287 17.981 1.00 89.06 253 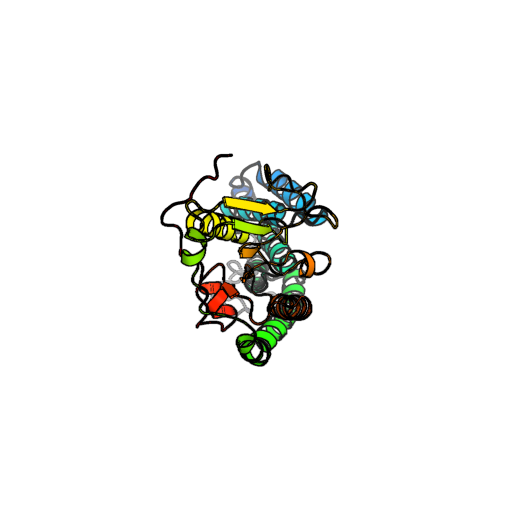SER A O 1
ATOM 1917 N N . ALA A 1 254 ? -8.357 -9.878 16.898 1.00 89.50 254 ALA A N 1
ATOM 1918 C CA . ALA A 1 254 ? -7.689 -10.459 18.064 1.00 89.50 254 ALA A CA 1
ATOM 1919 C C . ALA A 1 254 ? -7.412 -9.432 19.177 1.00 89.50 254 ALA A C 1
ATOM 1921 O O . ALA A 1 254 ? -7.406 -9.780 20.356 1.00 89.50 254 ALA A O 1
ATOM 1922 N N . ALA A 1 255 ? -7.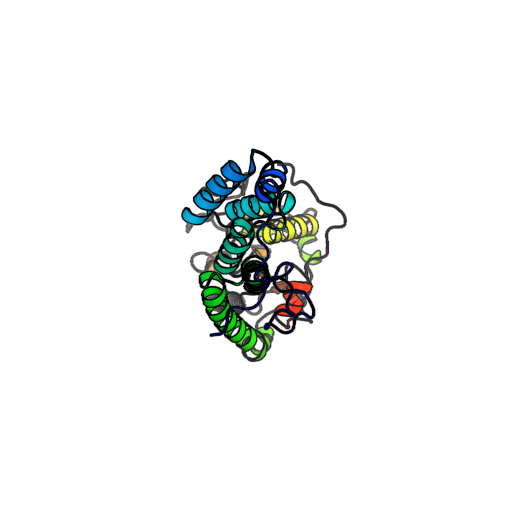219 -8.161 18.818 1.00 90.31 255 ALA A N 1
ATOM 1923 C CA . ALA A 1 255 ? -7.071 -7.059 19.764 1.00 90.31 255 ALA A CA 1
ATOM 1924 C C . ALA A 1 255 ? -8.411 -6.503 20.295 1.00 90.31 255 ALA A C 1
ATOM 1926 O O . ALA A 1 255 ? -8.397 -5.543 21.066 1.00 90.31 255 ALA A O 1
ATOM 1927 N N . GLY A 1 256 ? -9.548 -7.095 19.907 1.00 91.12 256 GLY A N 1
ATOM 1928 C CA . GLY A 1 256 ? -10.889 -6.720 20.368 1.00 91.12 256 GLY A CA 1
ATOM 1929 C C . GLY A 1 256 ? -11.580 -5.639 19.534 1.00 91.12 256 GLY A C 1
ATOM 1930 O O . GLY A 1 256 ? -12.589 -5.089 19.972 1.00 91.12 256 GLY A O 1
ATOM 1931 N N . TYR A 1 257 ? -11.056 -5.310 18.350 1.00 91.38 257 TYR A N 1
ATOM 1932 C CA . TYR A 1 257 ? -11.692 -4.366 17.431 1.00 91.38 257 TYR A CA 1
ATOM 1933 C C . TYR A 1 257 ? -12.529 -5.119 16.403 1.00 91.38 257 TYR A C 1
ATOM 1935 O O . TYR A 1 257 ? -12.072 -5.433 15.303 1.00 91.38 257 TYR A O 1
ATOM 1943 N N . ASP A 1 258 ? -13.778 -5.386 16.770 1.00 84.56 258 ASP A N 1
ATOM 1944 C CA . ASP A 1 258 ? -14.739 -6.024 15.883 1.00 84.56 258 ASP A CA 1
ATOM 1945 C C . ASP A 1 258 ? -15.203 -5.032 14.810 1.00 84.56 258 ASP A C 1
ATOM 1947 O O . ASP A 1 258 ? -15.739 -3.966 15.109 1.00 84.56 258 ASP A O 1
ATOM 1951 N N . ARG A 1 259 ? -15.021 -5.400 13.537 1.00 91.00 259 ARG A N 1
ATOM 1952 C CA . ARG A 1 259 ? -15.402 -4.593 12.364 1.00 91.00 259 ARG A CA 1
ATOM 1953 C C . ARG A 1 259 ? -14.673 -3.248 12.240 1.00 91.00 259 ARG A C 1
ATOM 1955 O O . ARG A 1 259 ? -15.331 -2.206 12.187 1.00 91.00 259 ARG A O 1
ATOM 1962 N N . PRO A 1 260 ? -13.333 -3.242 12.111 1.00 93.19 260 PRO A N 1
ATOM 1963 C CA . PRO A 1 260 ? -12.614 -2.011 11.816 1.00 93.19 260 PRO A CA 1
ATOM 1964 C C . PRO A 1 260 ? -13.104 -1.409 10.493 1.00 93.19 260 PRO A C 1
ATOM 1966 O O . PRO A 1 260 ? -13.486 -2.130 9.566 1.00 93.19 260 PRO A O 1
ATOM 1969 N N . GLY A 1 261 ? -13.081 -0.081 10.397 1.00 93.00 261 GLY A N 1
ATOM 1970 C CA . GLY A 1 261 ? -13.314 0.607 9.134 1.00 93.00 261 GLY A CA 1
ATOM 1971 C C . GLY A 1 261 ? -12.237 0.222 8.124 1.00 93.00 261 GLY A C 1
ATOM 1972 O O . GLY A 1 261 ? -11.070 0.126 8.498 1.00 93.00 261 GLY A O 1
ATOM 1973 N N . LEU A 1 262 ? -12.601 0.013 6.861 1.00 92.44 262 LEU A N 1
ATOM 1974 C CA . LEU A 1 262 ? -11.641 -0.227 5.783 1.00 92.44 262 LEU A CA 1
ATOM 1975 C C . LEU A 1 262 ? -11.878 0.766 4.648 1.00 92.44 262 LEU A C 1
ATOM 1977 O O . LEU A 1 262 ? -12.956 0.804 4.055 1.00 92.44 262 LEU A O 1
ATOM 1981 N N . LEU A 1 263 ? -10.842 1.534 4.323 1.00 91.75 263 LEU A N 1
ATOM 1982 C CA . LEU A 1 263 ? -10.827 2.460 3.195 1.00 91.75 263 LEU A CA 1
ATOM 1983 C C . LEU A 1 263 ? -9.685 2.132 2.251 1.00 91.75 263 LEU A C 1
ATOM 1985 O O . LEU A 1 263 ? -8.624 1.678 2.668 1.00 91.75 263 LEU A O 1
ATOM 1989 N N . CYS A 1 264 ? -9.889 2.431 0.975 1.00 89.69 264 CYS A N 1
ATOM 1990 C CA . CYS A 1 264 ? -8.819 2.400 -0.013 1.00 89.69 264 CYS A CA 1
ATOM 1991 C C . CYS A 1 264 ? -8.302 3.821 -0.247 1.00 89.69 264 CYS A C 1
ATOM 1993 O O . CYS A 1 264 ? -9.089 4.758 -0.398 1.00 89.69 264 CYS A O 1
ATOM 1995 N N . ALA A 1 265 ? -6.983 3.985 -0.334 1.00 88.38 265 ALA A N 1
ATOM 1996 C CA . ALA A 1 265 ? -6.358 5.275 -0.619 1.00 88.38 265 ALA A CA 1
ATOM 1997 C C . ALA A 1 265 ? -6.851 5.887 -1.944 1.00 88.38 265 ALA A C 1
ATOM 1999 O O . ALA A 1 265 ? -6.958 7.104 -2.077 1.00 88.38 265 ALA A O 1
ATOM 2000 N N . THR A 1 266 ? -7.205 5.045 -2.921 1.00 85.81 266 THR A N 1
ATOM 2001 C CA . THR A 1 266 ? -7.737 5.479 -4.217 1.00 85.81 266 THR A CA 1
ATOM 2002 C C . THR A 1 266 ? -8.897 4.605 -4.684 1.00 85.81 266 THR A C 1
ATOM 2004 O O . THR A 1 266 ? -9.053 3.456 -4.263 1.00 85.81 266 THR A O 1
ATOM 2007 N N . ARG A 1 267 ? -9.705 5.135 -5.614 1.00 85.31 267 ARG A N 1
ATOM 2008 C CA . ARG A 1 267 ? -10.773 4.362 -6.264 1.00 85.31 267 ARG A CA 1
ATOM 2009 C C . ARG A 1 267 ? -10.221 3.204 -7.095 1.00 85.31 267 ARG A C 1
ATOM 2011 O O . ARG A 1 267 ? -10.754 2.107 -7.018 1.00 85.31 267 ARG A O 1
ATOM 2018 N N . ALA A 1 268 ? -9.119 3.435 -7.810 1.00 83.56 268 ALA A N 1
ATOM 2019 C CA . ALA A 1 268 ? -8.441 2.396 -8.582 1.00 83.56 268 ALA A CA 1
ATOM 2020 C C . ALA A 1 268 ? -8.009 1.217 -7.694 1.00 83.56 268 ALA A C 1
ATOM 2022 O O . ALA A 1 268 ? -8.149 0.063 -8.089 1.00 83.56 268 ALA A O 1
ATOM 2023 N N . LEU A 1 269 ? -7.536 1.498 -6.475 1.00 84.94 269 LEU A N 1
ATOM 2024 C CA . LEU A 1 269 ? -7.209 0.457 -5.508 1.00 84.94 269 LEU A CA 1
ATOM 2025 C C . LEU A 1 269 ? -8.455 -0.304 -5.025 1.00 84.94 269 LEU A C 1
ATOM 2027 O O . LEU A 1 269 ? -8.421 -1.530 -4.953 1.00 84.94 269 LEU A O 1
ATOM 2031 N N . ALA A 1 270 ? -9.560 0.394 -4.747 1.00 86.38 270 ALA A N 1
ATOM 2032 C CA . ALA A 1 270 ? -10.819 -0.248 -4.360 1.00 86.38 270 ALA A CA 1
ATOM 2033 C C . ALA A 1 270 ? -11.338 -1.202 -5.447 1.00 86.38 270 ALA A C 1
ATOM 2035 O O . ALA A 1 270 ? -11.740 -2.326 -5.145 1.00 86.38 270 ALA A O 1
ATOM 2036 N N . ASP A 1 271 ? -11.286 -0.782 -6.712 1.00 84.44 271 ASP A N 1
ATOM 2037 C CA . ASP A 1 271 ? -11.726 -1.602 -7.841 1.00 84.44 271 ASP A CA 1
ATOM 2038 C C . ASP A 1 271 ? -10.824 -2.842 -8.017 1.00 84.44 271 ASP A C 1
ATOM 2040 O O . ASP A 1 271 ? -11.332 -3.944 -8.235 1.00 84.44 271 ASP A O 1
ATOM 2044 N N . ARG A 1 272 ? -9.501 -2.691 -7.834 1.00 80.25 272 ARG A N 1
ATOM 2045 C CA . ARG A 1 272 ? -8.527 -3.802 -7.863 1.00 80.25 272 ARG A CA 1
ATOM 2046 C C . ARG A 1 272 ? -8.752 -4.837 -6.768 1.00 80.25 272 ARG A C 1
ATOM 2048 O O . ARG A 1 272 ? -8.650 -6.030 -7.022 1.00 80.25 272 ARG A O 1
ATOM 2055 N N . LEU A 1 273 ? -9.072 -4.383 -5.561 1.00 83.69 273 LEU A N 1
ATOM 2056 C CA . LEU A 1 273 ? -9.395 -5.256 -4.433 1.00 83.69 273 LEU A CA 1
ATOM 2057 C C . LEU A 1 273 ? -10.816 -5.844 -4.535 1.00 83.69 273 LEU A C 1
ATOM 2059 O O . LEU A 1 273 ? -11.261 -6.533 -3.624 1.00 83.69 273 LEU A O 1
ATOM 2063 N N . HIS A 1 274 ? -11.563 -5.561 -5.610 1.00 83.44 274 HIS A N 1
ATOM 2064 C CA . HIS A 1 274 ? -12.979 -5.918 -5.744 1.00 83.44 274 HIS A CA 1
ATOM 2065 C C . HIS A 1 274 ? -13.845 -5.410 -4.574 1.00 83.44 274 HIS A C 1
ATOM 2067 O O . HIS A 1 274 ? -14.897 -5.963 -4.254 1.00 83.44 274 HIS A O 1
ATOM 2073 N N . LEU A 1 275 ? -13.429 -4.296 -3.969 1.00 81.88 275 LEU A N 1
ATOM 2074 C CA . LEU A 1 275 ? -14.106 -3.590 -2.887 1.00 81.88 275 LEU A CA 1
ATOM 2075 C C . LEU A 1 275 ? -14.856 -2.376 -3.440 1.00 81.88 275 LEU A C 1
ATOM 2077 O O . LEU A 1 275 ? -14.730 -1.267 -2.933 1.00 81.88 275 LEU A O 1
ATOM 2081 N N . SER A 1 276 ? -15.654 -2.557 -4.492 1.00 70.38 276 SER A N 1
ATOM 2082 C CA . SER A 1 276 ? -16.336 -1.448 -5.184 1.00 70.38 276 SER A CA 1
ATOM 2083 C C . SER A 1 276 ? -17.297 -0.643 -4.290 1.00 70.38 276 SER A C 1
ATOM 2085 O O . SER A 1 276 ? -17.599 0.517 -4.595 1.00 70.38 276 SER A O 1
ATOM 2087 N N . GLN A 1 277 ? -17.746 -1.251 -3.185 1.00 68.44 277 GLN A N 1
ATOM 2088 C CA . GLN A 1 277 ? -18.556 -0.634 -2.130 1.00 68.44 277 GLN A CA 1
ATOM 2089 C C . GLN A 1 277 ? -17.734 0.160 -1.103 1.00 68.44 277 GLN A C 1
ATOM 2091 O O . GLN A 1 277 ? -18.307 0.973 -0.381 1.00 68.44 277 GLN A O 1
ATOM 2096 N N . ALA A 1 278 ? -16.418 -0.056 -1.021 1.00 66.56 278 ALA A N 1
ATOM 2097 C CA . ALA A 1 278 ? -15.557 0.699 -0.125 1.00 66.56 278 ALA A CA 1
ATOM 2098 C C . ALA A 1 278 ? -15.488 2.160 -0.566 1.00 66.56 278 ALA A C 1
ATOM 2100 O O . ALA A 1 278 ? -15.299 2.477 -1.748 1.00 66.56 278 ALA A O 1
ATOM 2101 N N . ARG A 1 279 ? -15.606 3.068 0.405 1.00 72.75 279 ARG A N 1
ATOM 2102 C CA . ARG A 1 279 ? -15.296 4.475 0.167 1.00 72.75 279 ARG A CA 1
ATOM 2103 C C . ARG A 1 279 ? -13.788 4.618 -0.064 1.00 72.75 279 ARG A C 1
ATOM 2105 O O . ARG A 1 279 ? -12.971 4.063 0.670 1.00 72.75 279 ARG A O 1
ATOM 2112 N N . ALA A 1 280 ? -13.423 5.348 -1.114 1.00 75.50 280 ALA A N 1
ATOM 2113 C CA . ALA A 1 280 ? -12.049 5.784 -1.324 1.00 75.50 280 ALA A CA 1
ATOM 2114 C C . ALA A 1 280 ? -11.836 7.140 -0.644 1.00 75.50 280 ALA A C 1
ATOM 2116 O O . ALA A 1 280 ? -12.789 7.918 -0.523 1.00 75.50 280 ALA A O 1
ATOM 2117 N N . LEU A 1 281 ? -10.602 7.443 -0.235 1.00 76.12 281 LEU A N 1
ATOM 2118 C CA . LEU A 1 281 ? -10.280 8.789 0.238 1.00 76.12 281 LEU A CA 1
ATOM 2119 C C . LEU A 1 281 ? -10.590 9.821 -0.870 1.00 76.12 281 LEU A C 1
ATOM 2121 O O . LEU A 1 281 ? -10.241 9.601 -2.037 1.00 76.12 281 LEU A O 1
ATOM 2125 N N . PRO A 1 282 ? -11.271 10.936 -0.545 1.00 68.25 282 PRO A N 1
ATOM 2126 C CA . PRO A 1 282 ? -11.664 11.934 -1.536 1.00 68.25 282 PRO A CA 1
ATOM 2127 C C . PRO A 1 282 ? -10.427 12.581 -2.165 1.00 68.25 282 PRO A C 1
ATOM 2129 O O . PRO A 1 282 ? -9.491 12.941 -1.452 1.00 68.25 282 PRO A O 1
ATOM 2132 N N . GLN A 1 283 ? -10.396 12.746 -3.493 1.00 57.56 283 GLN A N 1
ATOM 2133 C CA . GLN A 1 283 ? -9.264 13.406 -4.157 1.00 57.56 283 GLN A CA 1
ATOM 2134 C C . GLN A 1 283 ? -9.074 14.831 -3.604 1.00 57.56 283 GLN A C 1
ATOM 2136 O O . GLN A 1 283 ? -10.056 15.568 -3.486 1.00 57.56 283 GLN A O 1
ATOM 2141 N N . PRO A 1 284 ? -7.838 15.241 -3.263 1.00 49.88 284 PRO A N 1
ATOM 2142 C CA . PRO A 1 284 ? -7.601 16.590 -2.778 1.00 49.88 284 PRO A CA 1
ATOM 2143 C C . PRO A 1 284 ? -7.865 17.595 -3.904 1.00 49.88 284 PRO A C 1
ATOM 2145 O O . PRO A 1 284 ? -7.368 17.438 -5.018 1.00 49.88 284 PRO A O 1
ATOM 2148 N N . ALA A 1 285 ? -8.611 18.662 -3.609 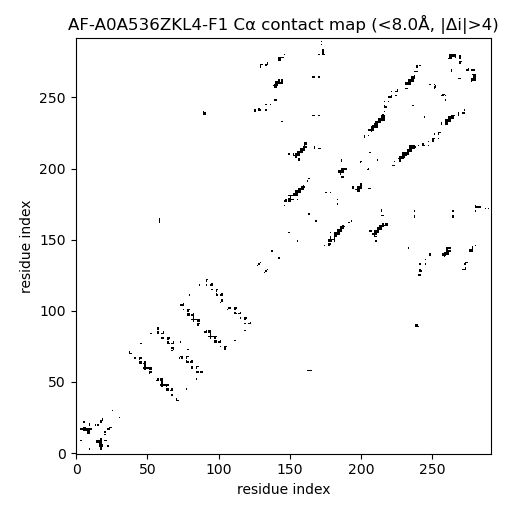1.00 45.69 285 ALA A N 1
ATOM 2149 C CA . ALA A 1 285 ? -8.878 19.730 -4.574 1.00 45.69 285 ALA A CA 1
ATOM 2150 C C . ALA A 1 285 ? -7.608 20.528 -4.957 1.00 45.69 285 ALA A C 1
ATOM 2152 O O . ALA A 1 285 ? -7.604 21.209 -5.979 1.00 45.69 285 ALA A O 1
ATOM 2153 N N . ARG A 1 286 ? -6.533 20.440 -4.153 1.00 42.50 286 ARG A N 1
ATOM 2154 C CA . ARG A 1 286 ? -5.173 20.961 -4.402 1.00 42.50 286 ARG A CA 1
ATOM 2155 C C . ARG A 1 286 ? -4.169 20.290 -3.455 1.00 42.50 286 ARG A C 1
ATOM 2157 O O . ARG A 1 286 ? -4.539 19.922 -2.344 1.00 42.50 286 ARG A O 1
ATOM 2164 N N . ALA A 1 287 ? -2.910 20.154 -3.883 1.00 38.97 287 ALA A N 1
ATOM 2165 C CA . ALA A 1 287 ? -1.819 19.643 -3.052 1.00 38.97 287 ALA A CA 1
ATOM 2166 C C . ALA A 1 287 ? -1.612 20.553 -1.829 1.00 38.97 287 ALA A C 1
ATOM 2168 O O . ALA A 1 287 ? -1.262 21.724 -1.978 1.00 38.97 287 ALA A O 1
ATOM 2169 N N . VAL A 1 288 ? -1.862 20.023 -0.633 1.00 40.56 288 VAL A N 1
ATOM 2170 C CA . VAL A 1 288 ? -1.600 20.714 0.631 1.00 40.56 288 VAL A CA 1
ATOM 2171 C C . VAL A 1 288 ? -0.150 20.425 1.003 1.00 40.56 288 VAL A C 1
ATOM 2173 O O . VAL A 1 288 ? 0.219 19.264 1.165 1.00 40.56 288 VAL A O 1
ATOM 2176 N N . ARG A 1 289 ? 0.684 21.466 1.093 1.00 35.19 289 ARG A N 1
ATOM 2177 C CA . ARG A 1 289 ? 1.976 21.353 1.775 1.00 35.19 289 ARG A CA 1
ATOM 2178 C C . ARG A 1 289 ? 1.691 21.258 3.268 1.00 35.19 289 ARG A C 1
ATOM 2180 O O . ARG A 1 289 ? 0.954 22.082 3.803 1.00 35.19 289 ARG A O 1
ATOM 2187 N N . ILE A 1 290 ? 2.228 20.222 3.898 1.00 34.28 290 ILE A N 1
ATOM 2188 C CA . ILE A 1 290 ? 2.256 20.102 5.350 1.00 34.28 290 ILE A CA 1
ATOM 2189 C C . ILE A 1 290 ? 3.375 21.042 5.800 1.00 34.28 290 ILE A C 1
ATOM 2191 O O . ILE A 1 290 ? 4.547 20.700 5.669 1.00 34.28 290 ILE A O 1
ATOM 2195 N N . ASP A 1 291 ? 3.017 22.254 6.219 1.00 31.56 291 ASP A N 1
ATOM 2196 C CA . ASP A 1 291 ? 3.951 23.131 6.922 1.00 31.56 291 ASP A CA 1
ATOM 2197 C C . ASP A 1 291 ? 3.970 22.704 8.401 1.00 31.56 291 ASP A C 1
ATOM 2199 O O . ASP A 1 291 ? 2.912 22.462 8.992 1.00 31.56 291 ASP A O 1
ATOM 2203 N N . ALA A 1 292 ? 5.187 22.523 8.922 1.00 34.91 292 ALA A N 1
ATOM 2204 C CA . ALA A 1 292 ? 5.516 21.983 10.244 1.00 34.91 292 ALA A CA 1
ATOM 2205 C C . ALA A 1 292 ? 5.067 22.864 11.421 1.00 34.91 292 ALA A C 1
ATOM 2207 O O . ALA A 1 292 ? 5.032 24.108 11.264 1.00 34.91 292 ALA A O 1
#

Nearest PDB structures (foldseek):
  1ihg-assembly1_A  TM=8.619E-01  e=5.056E-04  Bos taurus
  6b85-assembly1_J  TM=8.130E-01  e=1.223E-03  synthetic construct
  6q6g-assembly1_K  TM=8.374E-01  e=8.918E-03  Homo sapiens
  5lyn-assembly1_B  TM=7.634E-01  e=4.599E-03  Saccharomyces cerevisiae
  5a01-assembly3_C  TM=3.864E-01  e=1.185E-05  Drosophila melanogaster

Radius of gyration: 24.18 Å; Cα contacts (8 Å, |Δi|>4): 451; chains: 1; bounding box: 48×45×77 Å

Sequence (292 aa):
MTPVGRNAPCPCGSGKRYKECHGAIPAPGAAESRALERPPWVPEVMREALRDQKNGHLVQAAQGYRRVLAADPANFDATHMLGLVEYESGRYDIALGLVRRAIELQPSLGTPRRNLQLLESMSRVEAEVCREVLPRVVRRVDLAFDVASLATAARVNVVIGETLGEEEDRALSQIVVACGRASMTIWGQAGDARTEGARTLSAVEHPRGGILVLLGAARSPAAWLAQARAERVLLVATRATPCEIIDRIDELSAAGYDRPGLLCATRALADRLHLSQARALPQPARAVRIDA

Mean predicted aligned error: 13.57 Å

pLDDT: mean 80.46, std 13.56, range [31.56, 96.12]

Solvent-accessible surface area (backbone atoms only — not comparable to full-atom values): 16010 Å² total; per-residue (Å²): 132,81,83,77,53,62,78,35,75,30,91,84,72,78,84,38,37,19,41,77,53,93,55,47,74,77,61,95,54,67,71,54,59,61,59,72,69,54,62,88,58,47,70,55,41,52,52,51,16,51,51,27,43,75,70,67,37,42,56,60,14,39,53,28,25,51,54,42,36,75,73,37,79,79,44,44,67,40,35,38,51,35,15,49,39,30,42,78,67,56,39,49,69,62,13,49,54,27,25,52,48,26,33,71,68,41,70,86,54,63,66,43,57,55,51,44,57,55,50,54,54,51,50,51,52,51,54,44,42,28,67,69,46,45,68,68,51,51,79,55,35,29,39,78,59,61,64,67,55,42,37,74,32,81,30,38,32,38,35,51,41,60,86,77,37,77,58,46,51,51,40,48,51,42,49,56,60,35,22,66,81,25,50,69,46,49,32,29,58,80,87,49,81,89,45,77,91,40,45,56,58,48,93,83,46,64,68,68,42,36,36,34,34,34,41,42,47,88,43,89,57,65,92,45,52,51,76,16,57,48,78,43,46,34,41,32,40,61,65,76,47,60,66,41,47,51,54,43,51,52,48,36,42,76,44,68,43,77,45,33,24,40,32,21,46,34,60,70,50,19,54,70,47,65,35,76,77,36,43,42,54,70,80,71,96,61,92,75,79,85,79,132